Protein AF-A0A7S0FNF4-F1 (afdb_monomer_lite)

pLDDT: mean 73.58, std 16.28, range [33.22, 97.56]

Sequence (207 aa):
QSRPYPPLPFAAMIIDALQQGVLSVSMVDEMFVQYIHQQYPCFASNQVSFAYNDFAVFVANYASILFLISCIWFFFVMSVCLTTLILEIRWYESEGITWPECAWMSRQSEVALARKKEKVEAFVEKALRYLDASEVVTKDTTCCICLCDYQRLGEDGGIVKSKCCGNIFHRNCITLWLMQKTRDDCPICRGKIVNKKRPFGECLGVP

Structure (mmCIF, N/CA/C/O backbone):
data_AF-A0A7S0FNF4-F1
#
_entry.id   AF-A0A7S0FNF4-F1
#
loop_
_atom_site.group_PDB
_atom_site.id
_atom_site.type_symbol
_atom_site.label_atom_id
_atom_site.label_alt_id
_atom_site.label_comp_id
_atom_site.label_asym_id
_atom_site.label_entity_id
_atom_site.label_seq_id
_atom_site.pdbx_PDB_ins_code
_atom_site.Cartn_x
_atom_site.Cartn_y
_atom_site.Cartn_z
_atom_site.occupancy
_atom_site.B_iso_or_equiv
_atom_site.auth_seq_id
_atom_site.auth_comp_id
_atom_site.auth_asym_id
_atom_site.auth_atom_id
_atom_site.pdbx_PDB_model_num
ATOM 1 N N . GLN A 1 1 ? 58.561 19.335 -60.263 1.00 37.72 1 GLN A N 1
ATOM 2 C CA . GLN A 1 1 ? 58.358 18.339 -61.335 1.00 37.72 1 GLN A CA 1
ATOM 3 C C . GLN A 1 1 ? 57.023 17.663 -61.079 1.00 37.72 1 GLN A C 1
ATOM 5 O O . GLN A 1 1 ? 56.847 17.011 -60.058 1.00 37.72 1 GLN A O 1
ATOM 10 N N . SER A 1 2 ? 56.046 17.995 -61.912 1.00 41.91 2 SER A N 1
ATOM 11 C CA . SER A 1 2 ? 54.630 17.650 -61.787 1.00 41.91 2 SER A CA 1
ATOM 12 C C . SER A 1 2 ? 54.398 16.169 -62.090 1.00 41.91 2 SER A C 1
ATOM 14 O O . SER A 1 2 ? 54.807 15.679 -63.138 1.00 41.91 2 SER A O 1
ATOM 16 N N . ARG A 1 3 ? 53.745 15.452 -61.167 1.00 48.03 3 ARG A N 1
ATOM 17 C CA . ARG A 1 3 ? 53.295 14.069 -61.389 1.00 48.03 3 ARG A CA 1
ATOM 18 C C . ARG A 1 3 ? 52.190 14.063 -62.458 1.00 48.03 3 ARG A C 1
ATOM 20 O O . ARG A 1 3 ? 51.294 14.904 -62.352 1.00 48.03 3 ARG A O 1
ATOM 27 N N . PRO A 1 4 ? 52.192 13.147 -63.441 1.00 53.59 4 PRO A N 1
ATOM 28 C CA . PRO A 1 4 ? 51.063 13.011 -64.344 1.00 53.59 4 PRO A CA 1
ATOM 29 C C . PRO A 1 4 ? 49.975 12.202 -63.631 1.00 53.59 4 PRO A C 1
ATOM 31 O O . PRO A 1 4 ? 50.122 11.004 -63.402 1.00 53.59 4 PRO A O 1
ATOM 34 N N . TYR A 1 5 ? 48.887 12.864 -63.239 1.00 47.69 5 TYR A N 1
ATOM 35 C CA . TYR A 1 5 ? 47.639 12.155 -62.962 1.00 47.69 5 TYR A CA 1
ATOM 36 C C . TYR A 1 5 ? 47.152 11.516 -64.273 1.00 47.69 5 TYR A C 1
ATOM 38 O O . TYR A 1 5 ? 47.352 12.118 -65.336 1.00 47.69 5 TYR A O 1
ATOM 46 N N . PRO A 1 6 ? 46.528 10.322 -64.243 1.00 50.28 6 PRO A N 1
ATOM 47 C CA .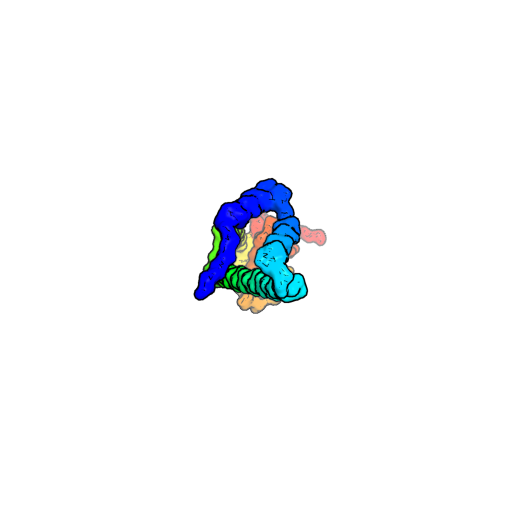 PRO A 1 6 ? 45.880 9.781 -65.431 1.00 50.28 6 PRO A CA 1
ATOM 48 C C . PRO A 1 6 ? 44.876 10.817 -65.960 1.00 50.28 6 PRO A C 1
ATOM 50 O O . PRO A 1 6 ? 44.300 11.564 -65.160 1.00 50.28 6 PRO A O 1
ATOM 53 N N . PRO A 1 7 ? 44.678 10.918 -67.285 1.00 55.69 7 PRO A N 1
ATOM 54 C CA . PRO A 1 7 ? 43.764 11.904 -67.839 1.00 55.69 7 PRO A CA 1
ATOM 55 C C . PRO A 1 7 ? 42.392 11.723 -67.176 1.00 55.69 7 PRO A C 1
ATOM 57 O O . PRO A 1 7 ? 41.846 10.621 -67.196 1.00 55.69 7 PRO A O 1
ATOM 60 N N . LEU A 1 8 ? 41.855 12.803 -66.588 1.00 52.25 8 LEU A N 1
ATOM 61 C CA . LEU A 1 8 ? 40.534 12.874 -65.938 1.00 52.25 8 LEU A CA 1
ATOM 62 C C . LEU A 1 8 ? 39.430 11.998 -66.581 1.00 52.25 8 LEU A C 1
ATOM 64 O O . LEU A 1 8 ? 38.686 11.377 -65.821 1.00 52.25 8 LEU A O 1
ATOM 68 N N . PRO A 1 9 ? 39.313 11.873 -67.924 1.00 60.50 9 PRO A N 1
ATOM 69 C CA . PRO A 1 9 ? 38.319 10.989 -68.544 1.00 60.50 9 PRO A CA 1
ATOM 70 C C . PRO A 1 9 ? 38.470 9.488 -68.234 1.00 60.50 9 PRO A C 1
ATOM 72 O O . PRO A 1 9 ? 37.460 8.795 -68.153 1.00 60.50 9 PRO A O 1
ATOM 75 N N . PHE A 1 10 ? 39.683 8.966 -68.027 1.00 62.41 10 PHE A N 1
ATOM 76 C CA . PHE A 1 10 ? 39.891 7.530 -67.783 1.00 62.41 10 PHE A CA 1
ATOM 77 C C . PHE A 1 10 ? 39.448 7.116 -66.374 1.00 62.41 10 PHE A C 1
ATOM 79 O O . PHE A 1 10 ? 38.760 6.113 -66.203 1.00 62.41 10 PHE A O 1
ATOM 86 N N . ALA A 1 11 ? 39.773 7.928 -65.364 1.00 59.28 11 ALA A N 1
ATOM 87 C CA . ALA A 1 11 ? 39.329 7.687 -63.992 1.00 59.28 11 ALA A CA 1
ATOM 88 C C . ALA A 1 11 ? 37.800 7.810 -63.859 1.00 59.28 11 ALA A C 1
ATOM 90 O O . ALA A 1 11 ? 37.176 7.006 -63.171 1.00 59.28 11 ALA A O 1
ATOM 91 N N . ALA A 1 12 ? 37.191 8.771 -64.564 1.00 62.50 12 ALA A N 1
ATOM 92 C CA . ALA A 1 12 ? 35.742 8.957 -64.576 1.00 62.50 12 ALA A CA 1
ATOM 93 C C . ALA A 1 12 ? 34.994 7.767 -65.210 1.00 62.50 12 ALA A C 1
ATOM 95 O O . ALA A 1 12 ? 33.997 7.319 -64.652 1.00 62.50 12 ALA A O 1
ATOM 96 N N . MET A 1 13 ? 35.501 7.211 -66.321 1.00 68.06 13 MET A N 1
ATOM 97 C CA . MET A 1 13 ? 34.909 6.023 -66.960 1.00 68.06 13 MET A CA 1
ATOM 98 C C . MET A 1 13 ? 34.941 4.782 -66.061 1.00 68.06 13 MET A C 1
ATOM 100 O O . MET A 1 13 ? 33.979 4.018 -66.033 1.00 68.06 13 MET A O 1
ATOM 104 N N . ILE A 1 14 ? 36.030 4.574 -65.317 1.00 65.25 14 ILE A N 1
ATOM 105 C CA . ILE A 1 14 ? 36.156 3.426 -64.408 1.00 65.25 14 ILE A CA 1
ATOM 106 C C . ILE A 1 14 ? 35.180 3.546 -63.229 1.00 65.25 14 ILE A C 1
ATOM 108 O O . ILE A 1 14 ? 34.557 2.557 -62.847 1.00 65.25 14 ILE A O 1
ATOM 112 N N . ILE A 1 15 ? 35.013 4.749 -62.669 1.00 66.00 15 ILE A N 1
ATOM 113 C CA . ILE A 1 15 ? 34.082 4.995 -61.557 1.00 66.00 15 ILE A CA 1
ATOM 114 C C . ILE A 1 15 ? 32.628 4.767 -61.997 1.00 66.00 15 ILE A C 1
ATOM 116 O O . ILE A 1 15 ? 31.879 4.113 -61.273 1.00 66.00 15 ILE A O 1
ATOM 120 N N . ASP A 1 16 ? 32.244 5.246 -63.184 1.00 70.06 16 ASP A N 1
ATOM 121 C CA . ASP A 1 16 ? 30.894 5.055 -63.734 1.00 70.06 16 ASP A CA 1
ATOM 122 C C . ASP A 1 16 ? 30.590 3.564 -63.985 1.00 70.06 16 ASP A C 1
ATOM 124 O O . ASP A 1 16 ? 29.548 3.048 -63.580 1.00 70.06 16 ASP A O 1
ATOM 128 N N . ALA A 1 17 ? 31.549 2.816 -64.537 1.00 66.06 17 ALA A N 1
ATOM 129 C CA . ALA A 1 17 ? 31.385 1.383 -64.775 1.00 66.06 17 ALA A CA 1
ATOM 130 C C . ALA A 1 17 ? 31.375 0.527 -63.485 1.00 66.06 17 ALA A C 1
ATOM 132 O O . ALA A 1 17 ? 30.718 -0.517 -63.450 1.00 66.06 17 ALA A O 1
ATOM 133 N N . LEU A 1 18 ? 32.042 0.972 -62.409 1.00 63.69 18 LEU A N 1
ATOM 134 C CA . LEU A 1 18 ? 31.926 0.381 -61.066 1.00 63.69 18 LEU A CA 1
ATOM 135 C C . LEU A 1 18 ? 30.547 0.651 -60.442 1.00 63.69 18 LEU A C 1
ATOM 137 O O . LEU A 1 18 ? 29.946 -0.253 -59.865 1.00 63.69 18 LEU A O 1
ATOM 141 N N . GLN A 1 19 ? 30.024 1.875 -60.573 1.00 72.06 19 GLN A N 1
ATOM 142 C CA . GLN A 1 19 ? 28.700 2.251 -60.054 1.00 72.06 19 GLN A CA 1
ATOM 143 C C . GLN A 1 19 ? 27.561 1.507 -60.759 1.00 72.06 19 GLN A C 1
ATOM 145 O O . GLN A 1 19 ? 26.557 1.176 -60.131 1.00 72.06 19 GLN A O 1
ATOM 150 N N . GLN A 1 20 ? 27.739 1.196 -62.043 1.00 77.12 20 GLN A N 1
ATOM 151 C CA . GLN A 1 20 ? 26.806 0.392 -62.834 1.00 77.12 20 GLN A CA 1
ATOM 152 C C . GLN A 1 20 ? 26.971 -1.125 -62.609 1.00 77.12 20 GLN A C 1
ATOM 154 O O . GLN A 1 20 ? 26.232 -1.912 -63.196 1.00 77.12 20 GLN A O 1
ATOM 159 N N . GLY A 1 21 ? 27.931 -1.554 -61.774 1.00 64.12 21 GLY A N 1
ATOM 160 C CA . GLY A 1 21 ? 28.193 -2.966 -61.466 1.00 64.12 21 GLY A CA 1
ATOM 161 C C . GLY A 1 21 ? 28.751 -3.780 -62.639 1.00 64.12 21 GLY A C 1
ATOM 162 O O . GLY A 1 21 ? 28.776 -5.007 -62.576 1.00 64.12 21 GLY A O 1
ATOM 163 N N . VAL A 1 22 ? 29.182 -3.111 -63.711 1.00 74.44 22 VAL A N 1
ATOM 164 C CA . VAL A 1 22 ? 29.712 -3.730 -64.938 1.00 74.44 22 VAL A CA 1
ATOM 165 C C . VAL A 1 22 ? 31.141 -4.237 -64.724 1.00 74.44 22 VAL A C 1
ATOM 167 O O . VAL A 1 22 ? 31.562 -5.210 -65.344 1.00 74.44 22 VAL A O 1
ATOM 170 N N . LEU A 1 23 ? 31.878 -3.597 -63.816 1.00 64.69 23 LEU A N 1
ATOM 171 C CA . LEU A 1 23 ? 33.207 -3.999 -63.369 1.00 64.69 23 LEU A CA 1
ATOM 172 C C . LEU A 1 23 ? 33.164 -4.332 -61.874 1.00 64.69 23 LEU A C 1
ATOM 174 O O . LEU A 1 23 ? 32.537 -3.616 -61.094 1.00 64.69 23 LEU A O 1
ATOM 178 N N . SER A 1 24 ? 33.852 -5.397 -61.455 1.00 64.19 24 SER A N 1
ATOM 179 C CA . SER A 1 24 ? 34.157 -5.616 -60.039 1.00 64.19 24 SER A CA 1
ATOM 180 C C . SER A 1 24 ? 35.426 -4.854 -59.657 1.00 64.19 24 SER A C 1
ATOM 182 O O . SER A 1 24 ? 36.304 -4.622 -60.491 1.00 64.19 24 SER A O 1
ATOM 184 N N . VAL A 1 25 ? 35.562 -4.507 -58.374 1.00 63.53 25 VAL A N 1
ATO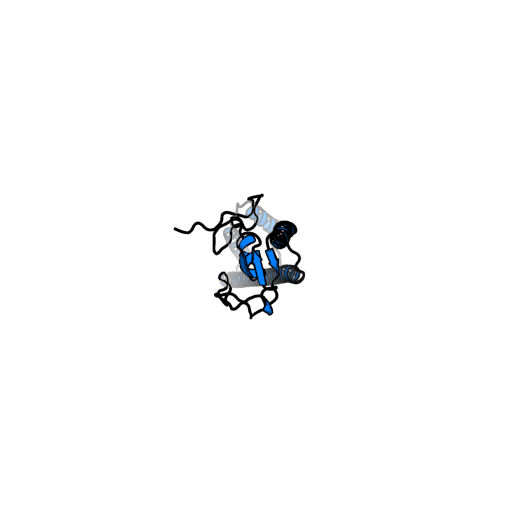M 185 C CA . VAL A 1 25 ? 36.762 -3.828 -57.848 1.00 63.53 25 VAL A CA 1
ATOM 186 C C . VAL A 1 25 ? 38.043 -4.604 -58.202 1.00 63.53 25 VAL A C 1
ATOM 188 O O . VAL A 1 25 ? 39.019 -4.003 -58.635 1.00 63.53 25 VAL A O 1
ATOM 191 N N . SER A 1 26 ? 37.992 -5.941 -58.169 1.00 61.69 26 SER A N 1
ATOM 192 C CA . SER A 1 26 ? 39.124 -6.807 -58.527 1.00 61.69 26 SER A CA 1
ATOM 193 C C . SER A 1 26 ? 39.557 -6.707 -59.997 1.00 61.69 26 SER A C 1
ATOM 195 O O . SER A 1 26 ? 40.741 -6.825 -60.291 1.00 61.69 26 SER A O 1
ATOM 197 N N . MET A 1 27 ? 38.626 -6.481 -60.932 1.00 68.38 27 MET A N 1
ATOM 198 C CA . MET A 1 27 ? 38.956 -6.316 -62.357 1.00 68.38 27 MET A CA 1
ATOM 199 C C . MET A 1 27 ? 39.598 -4.953 -62.633 1.00 68.38 27 MET A C 1
ATOM 201 O O . MET A 1 27 ? 40.463 -4.830 -63.499 1.00 68.38 27 MET A O 1
ATOM 205 N N . VAL A 1 28 ? 39.198 -3.928 -61.878 1.00 66.56 28 VAL A N 1
ATOM 206 C CA . VAL A 1 28 ? 39.783 -2.585 -61.972 1.00 66.56 28 VAL A CA 1
ATOM 207 C C . VAL A 1 28 ? 41.220 -2.572 -61.454 1.00 66.56 28 VAL A C 1
ATOM 209 O O . VAL A 1 28 ? 42.075 -1.936 -62.072 1.00 66.56 28 VAL A O 1
ATOM 212 N N . ASP A 1 29 ? 41.505 -3.314 -60.382 1.00 63.31 29 ASP A N 1
ATOM 213 C CA . ASP A 1 29 ? 42.865 -3.470 -59.860 1.00 63.31 29 ASP A CA 1
ATOM 214 C C . ASP A 1 29 ? 43.802 -4.107 -60.900 1.00 63.31 29 ASP A C 1
ATOM 216 O O . ASP A 1 29 ? 44.886 -3.580 -61.160 1.00 63.31 29 ASP A O 1
ATOM 220 N N . GLU A 1 30 ? 43.369 -5.180 -61.574 1.00 67.44 30 GLU A N 1
ATOM 221 C CA . GLU A 1 30 ? 44.159 -5.808 -62.643 1.00 67.44 30 GLU A CA 1
ATOM 222 C C . GLU A 1 30 ? 44.405 -4.856 -63.824 1.00 67.44 30 GLU A C 1
ATOM 224 O O . GLU A 1 30 ? 45.532 -4.755 -64.320 1.00 67.44 30 GLU A O 1
ATOM 229 N N . MET A 1 31 ? 43.383 -4.105 -64.248 1.00 68.62 31 MET A N 1
ATOM 230 C CA . MET A 1 31 ? 43.515 -3.119 -65.326 1.00 68.62 31 MET A CA 1
ATOM 231 C C . MET A 1 31 ? 44.465 -1.974 -64.962 1.00 68.62 31 MET A C 1
ATOM 233 O O . MET A 1 31 ? 45.232 -1.512 -65.810 1.00 68.62 31 MET A O 1
ATOM 237 N N . PHE A 1 32 ? 44.448 -1.515 -63.710 1.00 66.69 32 PHE A N 1
ATOM 238 C CA . PHE A 1 32 ? 45.349 -0.466 -63.242 1.00 66.69 32 PHE A CA 1
ATOM 239 C C . PHE A 1 32 ? 46.804 -0.950 -63.205 1.00 66.69 32 PHE A C 1
ATOM 241 O O . PHE A 1 32 ? 47.700 -0.240 -63.665 1.00 66.69 32 PHE A O 1
ATOM 248 N N . VAL A 1 33 ? 47.041 -2.182 -62.743 1.00 65.50 33 VAL A N 1
ATOM 249 C CA . VAL A 1 33 ? 48.373 -2.809 -62.757 1.00 65.50 33 VAL A CA 1
ATOM 250 C C . VAL A 1 33 ? 48.899 -2.946 -64.190 1.00 65.50 33 VAL A C 1
ATOM 252 O O . VAL A 1 33 ? 50.047 -2.585 -64.458 1.00 65.50 33 VAL A O 1
ATOM 255 N N . GLN A 1 34 ? 48.060 -3.389 -65.133 1.00 67.06 34 GLN A N 1
ATOM 256 C CA . GLN A 1 34 ? 48.428 -3.479 -66.551 1.00 67.06 34 GLN A CA 1
ATOM 257 C C . GLN A 1 34 ? 48.723 -2.105 -67.171 1.00 67.06 34 GLN A C 1
ATOM 259 O O . GLN A 1 34 ? 49.712 -1.955 -67.892 1.00 67.06 34 GLN A O 1
ATOM 264 N N . TYR A 1 35 ? 47.922 -1.084 -66.855 1.00 67.50 35 TYR A N 1
ATOM 265 C CA . TYR A 1 35 ? 48.135 0.286 -67.330 1.00 67.50 35 TYR A CA 1
ATOM 266 C C . TYR A 1 35 ? 49.459 0.881 -66.819 1.00 67.50 35 TYR A C 1
ATOM 268 O O . TYR A 1 35 ? 50.219 1.472 -67.590 1.00 67.50 35 TYR A O 1
ATOM 276 N N . ILE A 1 36 ? 49.780 0.682 -65.535 1.00 60.50 36 ILE A N 1
ATOM 277 C CA . ILE A 1 36 ? 51.055 1.108 -64.936 1.00 60.50 36 ILE A CA 1
ATOM 278 C C . ILE A 1 36 ? 52.235 0.399 -65.622 1.00 60.50 36 ILE A C 1
ATOM 280 O O . ILE A 1 36 ? 53.222 1.053 -65.963 1.00 60.50 36 ILE A O 1
ATOM 284 N N . HIS A 1 37 ? 52.120 -0.910 -65.881 1.00 63.06 37 HIS A N 1
ATOM 285 C CA . HIS A 1 37 ? 53.150 -1.697 -66.569 1.00 63.06 37 HIS A CA 1
ATOM 286 C C . HIS A 1 37 ? 53.401 -1.203 -68.004 1.00 63.06 37 HIS A C 1
ATOM 288 O O . HIS A 1 37 ? 54.535 -1.210 -68.482 1.00 63.06 37 HIS A O 1
ATOM 294 N N . GLN A 1 38 ? 52.354 -0.739 -68.690 1.00 66.56 38 GLN A N 1
ATOM 295 C CA . GLN A 1 38 ? 52.454 -0.198 -70.045 1.00 66.56 38 GLN A CA 1
ATOM 296 C C . GLN A 1 38 ? 53.117 1.190 -70.085 1.00 66.56 38 GLN A C 1
ATOM 298 O O . GLN A 1 38 ? 53.843 1.497 -71.028 1.00 66.56 38 GLN A O 1
ATOM 303 N N . GLN A 1 39 ? 52.889 2.024 -69.066 1.00 64.69 39 GLN A N 1
ATOM 304 C CA . GLN A 1 39 ? 53.463 3.373 -68.964 1.00 64.69 39 GLN A CA 1
ATOM 305 C C . GLN A 1 39 ? 54.908 3.378 -68.429 1.00 64.69 39 GLN A C 1
ATOM 307 O O . GLN A 1 39 ? 55.689 4.257 -68.794 1.00 64.69 39 GLN A O 1
ATOM 312 N N . TYR A 1 40 ? 55.288 2.405 -67.591 1.00 60.31 40 TYR A N 1
ATOM 313 C CA . TYR A 1 40 ? 56.593 2.364 -66.917 1.00 60.31 40 TYR A CA 1
ATOM 314 C C . TYR A 1 40 ? 57.260 0.977 -67.014 1.00 60.31 40 TYR A C 1
ATOM 316 O O . TYR A 1 40 ? 57.366 0.267 -66.013 1.00 60.31 40 TYR A O 1
ATOM 324 N N . PRO A 1 41 ? 57.779 0.588 -68.193 1.00 59.06 41 PRO A N 1
ATOM 325 C CA . PRO A 1 41 ? 58.294 -0.764 -68.446 1.00 59.06 41 PRO A CA 1
ATOM 326 C C . PRO A 1 41 ? 59.547 -1.142 -67.630 1.00 59.06 41 PRO A C 1
ATOM 328 O O . PRO A 1 41 ? 59.871 -2.320 -67.515 1.00 59.06 41 PRO A O 1
ATOM 331 N N . CYS A 1 42 ? 60.258 -0.166 -67.050 1.00 55.16 42 CYS A N 1
ATOM 332 C CA . CYS A 1 42 ? 61.457 -0.396 -66.229 1.00 55.16 42 CYS A CA 1
ATOM 333 C C . CYS A 1 42 ? 61.159 -0.526 -64.723 1.00 55.16 42 CYS A C 1
ATOM 335 O O . CYS A 1 42 ? 62.072 -0.782 -63.937 1.00 55.16 42 CYS A O 1
ATOM 337 N N . PHE A 1 43 ? 59.916 -0.288 -64.297 1.00 54.59 43 PHE A N 1
ATOM 338 C CA . PHE A 1 43 ? 59.536 -0.289 -62.888 1.00 54.59 43 PHE A CA 1
ATOM 339 C C . PHE A 1 43 ? 59.114 -1.711 -62.497 1.00 54.59 43 PHE A C 1
ATOM 341 O O . PHE A 1 43 ? 58.081 -2.206 -62.939 1.00 54.59 43 PHE A O 1
ATOM 348 N N . ALA A 1 44 ? 59.962 -2.406 -61.732 1.00 56.47 44 ALA A N 1
ATOM 349 C CA . ALA A 1 44 ? 59.794 -3.829 -61.442 1.00 56.47 44 ALA A CA 1
ATOM 350 C C . ALA A 1 44 ? 58.403 -4.130 -60.850 1.00 56.47 44 ALA A C 1
ATOM 352 O O . ALA A 1 44 ? 58.000 -3.516 -59.860 1.00 56.47 44 ALA A O 1
ATOM 353 N N . SER A 1 45 ? 57.703 -5.120 -61.414 1.00 58.31 45 SER A N 1
ATOM 354 C CA . SER A 1 45 ? 56.370 -5.587 -60.981 1.00 58.31 45 SER A CA 1
ATOM 355 C C . SER A 1 45 ? 56.270 -5.831 -59.468 1.00 58.31 45 SER A C 1
ATOM 357 O O . SER A 1 45 ? 55.238 -5.572 -58.843 1.00 58.31 45 SER A O 1
ATOM 359 N N . ASN A 1 46 ? 57.375 -6.274 -58.865 1.00 56.28 46 ASN A N 1
ATOM 360 C CA . ASN A 1 46 ? 57.481 -6.550 -57.437 1.00 56.28 46 ASN A CA 1
ATOM 361 C C . ASN A 1 46 ? 57.457 -5.271 -56.578 1.00 56.28 46 ASN A C 1
ATOM 363 O O . ASN A 1 46 ? 56.959 -5.319 -55.459 1.00 56.28 46 ASN A O 1
ATOM 367 N N . GLN A 1 47 ? 57.932 -4.124 -57.082 1.00 57.78 47 GLN A N 1
ATOM 368 C CA . GLN A 1 47 ? 57.893 -2.850 -56.347 1.00 57.78 47 GLN A CA 1
ATOM 369 C C . GLN A 1 47 ? 56.500 -2.203 -56.366 1.00 57.78 47 GLN A C 1
ATOM 371 O O . GLN A 1 47 ? 56.087 -1.636 -55.357 1.00 57.78 47 GLN A O 1
ATOM 376 N N . VAL A 1 48 ? 55.747 -2.331 -57.467 1.00 59.31 48 VAL A N 1
ATOM 377 C CA . VAL A 1 48 ? 54.347 -1.857 -57.550 1.00 59.31 48 VAL A CA 1
ATOM 378 C C . VAL A 1 48 ? 53.447 -2.669 -56.622 1.00 59.31 48 VAL A C 1
ATOM 380 O O . VAL A 1 48 ? 52.676 -2.101 -55.855 1.00 59.31 48 VAL A O 1
ATOM 383 N N . SER A 1 49 ? 53.585 -3.997 -56.658 1.00 58.50 49 SER A N 1
ATOM 384 C CA . SER A 1 49 ? 52.780 -4.905 -55.833 1.00 58.50 49 SER A CA 1
ATOM 385 C C . SER A 1 49 ? 53.076 -4.732 -54.339 1.00 58.50 49 SER A C 1
ATOM 387 O O . SER A 1 49 ? 52.157 -4.743 -53.527 1.00 58.50 49 SER A O 1
ATOM 389 N N . PHE A 1 50 ? 54.343 -4.510 -53.967 1.00 56.09 50 PHE A N 1
ATOM 390 C CA . PHE A 1 50 ? 54.735 -4.224 -52.583 1.00 56.09 50 PHE A CA 1
ATOM 391 C C . PHE A 1 50 ? 54.153 -2.891 -52.086 1.00 56.09 50 PHE A C 1
ATOM 393 O O . PHE A 1 50 ? 53.527 -2.856 -51.033 1.00 56.09 50 PHE A O 1
ATOM 400 N N . ALA A 1 51 ? 54.252 -1.819 -52.883 1.00 58.22 51 ALA A N 1
ATOM 401 C CA . ALA A 1 51 ? 53.683 -0.517 -52.530 1.00 58.22 51 ALA A CA 1
ATOM 402 C C . ALA A 1 51 ? 52.143 -0.532 -52.433 1.00 58.22 51 ALA A C 1
ATOM 404 O O . ALA A 1 51 ? 51.579 0.132 -51.565 1.00 58.22 51 ALA A O 1
ATOM 405 N N . TYR A 1 52 ? 51.460 -1.293 -53.298 1.00 61.66 52 TYR A N 1
ATOM 406 C CA . TYR A 1 52 ? 50.005 -1.472 -53.243 1.00 61.66 52 TYR A CA 1
ATOM 407 C C . TYR A 1 52 ? 49.580 -2.268 -52.003 1.00 61.66 52 TYR A C 1
ATOM 409 O O . TYR A 1 52 ? 48.656 -1.858 -51.306 1.00 61.66 52 TYR A O 1
ATOM 417 N N . ASN A 1 53 ? 50.283 -3.358 -51.680 1.00 63.28 53 ASN A N 1
ATOM 418 C CA . ASN A 1 53 ? 50.004 -4.153 -50.483 1.00 63.28 53 ASN A CA 1
ATOM 419 C C . ASN A 1 53 ? 50.250 -3.357 -49.192 1.00 63.28 53 ASN A C 1
ATOM 421 O O . ASN A 1 53 ? 49.410 -3.394 -48.296 1.00 63.28 53 ASN A O 1
ATOM 425 N N . ASP A 1 54 ? 51.331 -2.577 -49.111 1.00 64.81 54 ASP A N 1
ATOM 426 C CA . ASP A 1 54 ? 51.598 -1.699 -47.963 1.00 64.81 54 ASP A CA 1
ATOM 427 C C . ASP A 1 54 ? 50.526 -0.609 -47.816 1.00 64.81 54 ASP A C 1
ATOM 429 O O . ASP A 1 54 ? 50.056 -0.334 -46.709 1.00 64.81 54 ASP A O 1
ATOM 433 N N . PHE A 1 55 ? 50.086 -0.014 -48.929 1.00 68.62 55 PHE A N 1
ATOM 434 C CA . PHE A 1 55 ? 49.009 0.975 -48.926 1.00 68.62 55 PHE A CA 1
ATOM 435 C C . PHE A 1 55 ? 47.660 0.358 -48.530 1.00 68.62 55 PHE A C 1
ATOM 437 O O . PHE A 1 55 ? 46.945 0.930 -47.711 1.00 68.62 55 PHE A O 1
ATOM 444 N N . ALA A 1 56 ? 47.324 -0.827 -49.042 1.00 68.12 56 ALA A N 1
ATOM 445 C CA . ALA A 1 56 ? 46.099 -1.540 -48.695 1.00 68.12 56 ALA A CA 1
ATOM 446 C C . ALA A 1 56 ? 46.075 -1.945 -47.211 1.00 68.12 56 ALA A C 1
ATOM 448 O O . ALA A 1 56 ? 45.063 -1.746 -46.539 1.00 68.12 56 ALA A O 1
ATOM 449 N N . VAL A 1 57 ? 47.196 -2.433 -46.667 1.00 70.19 57 VAL A N 1
ATOM 450 C CA . VAL A 1 57 ? 47.343 -2.737 -45.233 1.00 70.19 57 VAL A CA 1
ATOM 451 C C . VAL A 1 57 ? 47.239 -1.464 -44.390 1.00 70.19 57 VAL A C 1
ATOM 453 O O . VAL A 1 57 ? 46.562 -1.465 -43.363 1.00 70.19 57 VAL A O 1
ATOM 456 N N . PHE A 1 58 ? 47.837 -0.353 -44.827 1.00 67.88 58 PHE A N 1
ATOM 457 C CA . PHE A 1 58 ? 47.711 0.940 -44.151 1.00 67.88 58 PHE A CA 1
ATOM 458 C C . PHE A 1 58 ? 46.260 1.444 -44.123 1.00 67.88 58 PHE A C 1
ATOM 460 O O . PHE A 1 58 ? 45.769 1.843 -43.066 1.00 67.88 58 PHE A O 1
ATOM 467 N N . VAL A 1 59 ? 45.547 1.374 -45.251 1.00 73.00 59 VAL A N 1
ATOM 468 C CA . VAL A 1 59 ? 44.134 1.770 -45.354 1.00 73.00 59 VAL A CA 1
ATOM 469 C C . VAL A 1 59 ? 43.239 0.850 -44.521 1.00 73.00 59 VAL A C 1
ATOM 471 O O . VAL A 1 59 ? 42.375 1.343 -43.798 1.00 73.00 59 VAL A O 1
ATOM 474 N N . ALA A 1 60 ? 43.468 -0.465 -44.549 1.00 75.56 60 ALA A N 1
ATOM 475 C CA . ALA A 1 60 ? 42.723 -1.427 -43.737 1.00 75.56 60 ALA A CA 1
ATOM 476 C C . ALA A 1 60 ? 42.953 -1.214 -42.230 1.00 75.56 60 ALA A C 1
ATOM 478 O O . ALA A 1 60 ? 42.000 -1.230 -41.445 1.00 75.56 60 ALA A O 1
ATOM 479 N N . ASN A 1 61 ? 44.195 -0.938 -41.821 1.00 82.31 61 ASN A N 1
ATOM 480 C CA . ASN A 1 61 ? 44.529 -0.601 -40.438 1.00 82.31 61 ASN A CA 1
ATOM 481 C C . ASN A 1 61 ? 43.873 0.718 -40.014 1.00 82.31 61 ASN A C 1
ATOM 483 O O . ASN A 1 61 ? 43.302 0.795 -38.930 1.00 82.31 61 ASN A O 1
ATOM 487 N N . TYR A 1 62 ? 43.884 1.737 -40.876 1.00 86.19 62 TYR A N 1
ATOM 488 C CA . TYR A 1 62 ? 43.242 3.020 -40.597 1.00 86.19 62 TYR A CA 1
ATOM 489 C C . TYR A 1 62 ? 41.716 2.892 -40.482 1.00 86.19 62 TYR A C 1
ATOM 491 O O . TYR A 1 62 ? 41.129 3.404 -39.529 1.00 86.19 62 TYR A O 1
ATOM 499 N N . ALA A 1 63 ? 41.074 2.146 -41.385 1.00 85.94 63 ALA A N 1
ATOM 500 C CA . ALA A 1 63 ? 39.643 1.857 -41.317 1.00 85.94 63 ALA A CA 1
ATOM 501 C C . ALA A 1 63 ? 39.274 1.109 -40.025 1.00 85.94 63 ALA A C 1
ATOM 503 O O . ALA A 1 63 ? 38.288 1.448 -39.369 1.00 85.94 63 ALA A O 1
ATOM 504 N N . SER A 1 64 ? 40.107 0.149 -39.615 1.00 89.00 64 SER A N 1
ATOM 505 C CA . SER A 1 64 ? 39.934 -0.586 -38.359 1.00 89.00 64 SER A CA 1
ATOM 506 C C . SER A 1 64 ? 40.080 0.329 -37.139 1.00 89.00 64 SER A C 1
ATOM 508 O O . SER A 1 64 ? 39.269 0.263 -36.219 1.00 89.00 64 SER A O 1
ATOM 510 N N . ILE A 1 65 ? 41.066 1.232 -37.139 1.00 90.31 65 ILE A N 1
ATOM 511 C CA . ILE A 1 65 ? 41.269 2.214 -36.064 1.00 90.31 65 ILE A CA 1
ATOM 512 C C . ILE A 1 65 ? 40.071 3.163 -35.959 1.00 90.31 65 ILE A C 1
ATOM 514 O O . ILE A 1 65 ? 39.564 3.382 -34.860 1.00 90.31 65 ILE A O 1
ATOM 518 N N . LEU A 1 66 ? 39.579 3.692 -37.083 1.00 91.69 66 LEU A N 1
ATOM 519 C CA . LEU A 1 66 ? 38.394 4.552 -37.094 1.00 91.69 66 LEU A CA 1
ATOM 520 C C . LEU A 1 66 ? 37.161 3.818 -36.562 1.00 91.69 66 LEU A C 1
ATOM 522 O O . LEU A 1 66 ? 36.439 4.366 -35.732 1.00 91.69 66 LEU A O 1
ATOM 526 N 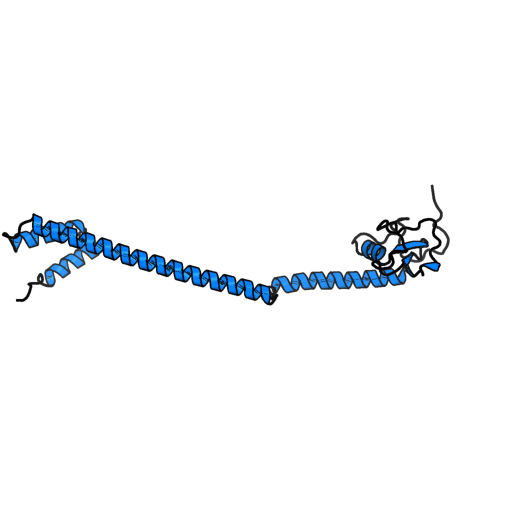N . PHE A 1 67 ? 36.961 2.565 -36.971 1.00 93.75 67 PHE A N 1
ATOM 527 C CA . PHE A 1 67 ? 35.866 1.738 -36.475 1.00 93.75 67 PHE A CA 1
ATOM 528 C C . PHE A 1 67 ? 35.941 1.530 -34.957 1.00 93.75 67 PHE A C 1
ATOM 530 O O . PHE A 1 67 ? 34.936 1.689 -34.263 1.00 93.75 67 PHE A O 1
ATOM 537 N N . LEU A 1 68 ? 37.130 1.237 -34.420 1.00 94.62 68 LEU A N 1
ATOM 538 C CA . LEU A 1 68 ? 37.335 1.084 -32.978 1.00 94.62 68 LEU A CA 1
ATOM 539 C C . LEU A 1 68 ? 37.051 2.384 -32.217 1.00 94.62 68 LEU A C 1
ATOM 541 O O . LEU A 1 68 ? 36.376 2.346 -31.190 1.00 94.62 68 LEU A O 1
ATOM 545 N N . ILE A 1 69 ? 37.501 3.532 -32.729 1.00 95.25 69 ILE A N 1
ATOM 546 C CA . ILE A 1 69 ? 37.220 4.844 -32.127 1.00 95.25 69 ILE A CA 1
ATOM 547 C C . ILE A 1 69 ? 35.711 5.110 -32.104 1.00 95.25 69 ILE A C 1
ATOM 549 O O . ILE A 1 69 ? 35.174 5.507 -31.069 1.00 95.25 69 ILE A O 1
ATOM 553 N N . SER A 1 70 ? 35.010 4.843 -33.209 1.00 96.56 70 SER A N 1
ATOM 554 C CA . SER A 1 70 ? 33.553 4.986 -33.277 1.00 96.56 70 SER A CA 1
ATOM 555 C C . SER A 1 70 ? 32.833 4.055 -32.299 1.00 96.56 70 SER A C 1
ATOM 557 O O . SER A 1 70 ? 31.897 4.489 -31.628 1.00 96.56 70 SER A O 1
ATOM 559 N N . CYS A 1 71 ? 33.290 2.807 -32.159 1.00 97.50 71 CYS A N 1
ATOM 560 C CA . CYS A 1 71 ? 32.731 1.861 -31.193 1.00 97.50 71 CYS A CA 1
ATOM 561 C C . CYS A 1 71 ? 32.927 2.346 -29.753 1.00 97.50 71 CYS A C 1
ATOM 563 O O . CYS A 1 71 ? 31.968 2.388 -28.985 1.00 97.50 71 CYS A O 1
ATOM 565 N N . ILE A 1 72 ? 34.146 2.755 -29.388 1.00 96.81 72 ILE A N 1
ATOM 566 C CA . ILE A 1 72 ? 34.461 3.268 -28.046 1.00 96.81 72 ILE A CA 1
ATOM 567 C C . ILE A 1 72 ? 33.590 4.484 -27.723 1.00 96.81 72 ILE A C 1
ATOM 569 O O . ILE A 1 72 ? 33.013 4.560 -26.638 1.00 96.81 72 ILE A O 1
ATOM 573 N N . TRP A 1 73 ? 33.449 5.410 -28.673 1.00 97.38 73 TRP A N 1
ATOM 574 C CA . TRP A 1 73 ? 32.613 6.592 -28.499 1.00 97.38 73 TRP A CA 1
ATOM 575 C C . TRP A 1 73 ? 31.137 6.228 -28.294 1.00 97.38 73 TRP A C 1
ATOM 577 O O . TRP A 1 73 ? 30.50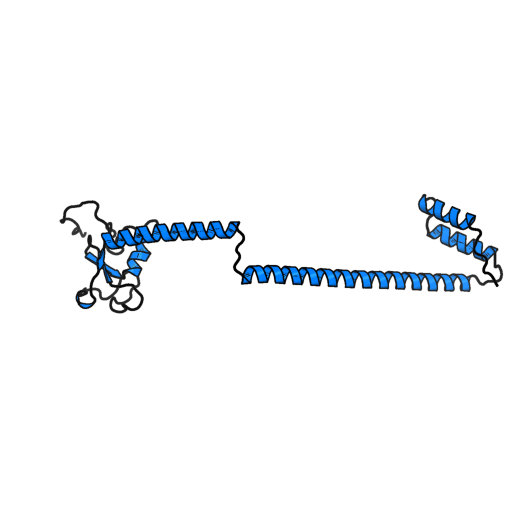4 6.740 -27.374 1.00 97.38 73 TRP A O 1
ATOM 587 N N . PHE A 1 74 ? 30.604 5.288 -29.079 1.00 96.88 74 PHE A N 1
ATOM 588 C CA . PHE A 1 74 ? 29.230 4.813 -28.921 1.00 96.88 74 PHE A CA 1
ATOM 589 C C . PHE A 1 74 ? 28.986 4.185 -27.541 1.00 96.88 74 PHE A C 1
ATOM 591 O O . PHE A 1 74 ? 28.015 4.534 -26.869 1.00 96.88 74 PHE A O 1
ATOM 598 N N . PHE A 1 75 ? 29.880 3.306 -27.077 1.00 97.56 75 PHE A N 1
ATOM 599 C CA . PHE A 1 75 ? 29.761 2.700 -25.747 1.00 97.56 75 PHE A CA 1
ATOM 600 C C . PHE A 1 75 ? 29.860 3.733 -24.625 1.00 97.56 75 PHE A C 1
ATOM 602 O O . PHE A 1 75 ? 29.124 3.638 -23.643 1.00 97.56 75 PHE A O 1
ATOM 609 N N . PHE A 1 76 ? 30.722 4.740 -24.777 1.00 97.56 76 PHE A N 1
ATOM 610 C CA . PHE A 1 76 ? 30.815 5.842 -23.827 1.00 97.56 76 PHE A CA 1
ATOM 611 C C . PHE A 1 76 ? 29.499 6.627 -23.750 1.00 97.56 76 PHE A C 1
ATOM 613 O O . PHE A 1 76 ? 28.965 6.814 -22.657 1.00 97.56 76 PHE A O 1
ATOM 620 N N . VAL A 1 77 ? 28.928 7.012 -24.896 1.00 97.19 77 VAL A N 1
ATOM 621 C CA . VAL A 1 77 ? 27.640 7.724 -24.957 1.00 97.19 77 VAL A CA 1
ATOM 622 C C . VAL A 1 77 ? 26.520 6.882 -24.342 1.00 97.19 77 VAL A C 1
ATOM 624 O O . VAL A 1 77 ? 25.790 7.377 -23.487 1.00 97.19 77 VAL A O 1
ATOM 627 N N . MET A 1 78 ? 26.425 5.598 -24.696 1.00 94.94 78 MET A N 1
ATOM 628 C CA . MET A 1 78 ? 25.428 4.689 -24.122 1.00 94.94 78 MET A CA 1
ATOM 629 C C . MET A 1 78 ? 25.583 4.549 -22.606 1.00 94.94 78 MET A C 1
ATOM 631 O O . MET A 1 78 ? 24.588 4.599 -21.887 1.00 94.94 78 MET A O 1
ATOM 635 N N . SER A 1 79 ? 26.813 4.425 -22.102 1.00 96.50 79 SER A N 1
ATOM 636 C CA . SER A 1 79 ? 27.073 4.378 -20.662 1.00 96.50 79 SER A CA 1
ATOM 637 C C . SER A 1 79 ? 26.615 5.662 -19.971 1.00 96.50 79 SER A C 1
ATOM 639 O O . SER A 1 79 ? 25.954 5.580 -18.940 1.00 96.50 79 SER A O 1
ATOM 641 N N . VAL A 1 80 ? 26.916 6.839 -20.534 1.00 97.06 80 VAL A N 1
ATOM 642 C CA . VAL A 1 80 ? 26.475 8.127 -19.974 1.00 97.06 80 VAL A CA 1
ATOM 643 C C . VAL A 1 80 ? 24.947 8.201 -19.948 1.00 97.06 80 VAL A C 1
ATOM 645 O O . VAL A 1 80 ? 24.380 8.460 -18.889 1.00 97.06 80 VAL A O 1
ATOM 648 N N . CYS A 1 81 ? 24.268 7.878 -21.051 1.00 96.44 81 CYS A N 1
ATOM 649 C CA . CYS A 1 81 ? 22.804 7.876 -21.122 1.00 96.44 81 CYS A CA 1
ATOM 650 C C . CYS A 1 81 ? 22.153 6.904 -20.127 1.00 96.44 81 CYS A C 1
ATOM 652 O O . CYS A 1 81 ? 21.150 7.231 -19.494 1.00 96.44 81 CYS A O 1
ATOM 654 N N . LEU A 1 82 ? 22.723 5.709 -19.958 1.00 94.94 82 LEU A N 1
ATOM 655 C CA . LEU A 1 82 ? 22.235 4.748 -18.971 1.00 94.94 82 LEU A CA 1
ATOM 656 C C . LEU A 1 82 ? 22.442 5.272 -17.551 1.00 94.94 82 LEU A C 1
ATOM 658 O O . LEU A 1 82 ? 21.537 5.163 -16.729 1.00 94.94 82 LEU A O 1
ATOM 662 N N . THR A 1 83 ? 23.591 5.885 -17.257 1.00 95.12 83 THR A N 1
ATOM 663 C CA . THR A 1 83 ? 23.818 6.486 -15.937 1.00 95.12 83 THR A CA 1
ATOM 664 C C . THR A 1 83 ? 22.865 7.642 -15.662 1.00 95.12 83 THR A C 1
ATOM 666 O O . THR A 1 83 ? 22.327 7.704 -14.562 1.00 95.12 83 THR A O 1
ATOM 669 N N . THR A 1 84 ? 22.582 8.510 -16.638 1.00 93.56 84 THR A N 1
ATOM 670 C CA . THR A 1 84 ? 21.619 9.607 -16.457 1.00 93.56 84 THR A CA 1
ATOM 671 C C . THR A 1 84 ? 20.210 9.075 -16.247 1.00 93.56 84 THR A C 1
ATOM 673 O O . THR A 1 84 ? 19.531 9.532 -15.336 1.00 93.56 84 THR A O 1
ATOM 676 N N . LEU A 1 85 ? 19.807 8.049 -17.004 1.00 92.75 85 LEU A N 1
ATOM 677 C CA . LEU A 1 85 ? 18.515 7.388 -16.831 1.00 92.75 85 LEU A CA 1
ATOM 678 C C . LEU A 1 85 ? 18.394 6.751 -15.438 1.00 92.75 85 LEU A C 1
ATOM 680 O O . LEU A 1 85 ? 17.378 6.901 -14.770 1.00 92.75 85 LEU A O 1
ATOM 684 N N . ILE A 1 86 ? 19.440 6.065 -14.969 1.00 91.44 86 ILE A N 1
ATOM 685 C CA . ILE A 1 86 ? 19.461 5.461 -13.629 1.00 91.44 86 ILE A CA 1
ATOM 686 C C . ILE A 1 86 ? 19.391 6.541 -12.545 1.00 91.44 86 ILE A C 1
ATOM 688 O O . ILE A 1 86 ? 18.689 6.358 -11.551 1.00 91.44 86 ILE A O 1
ATOM 692 N N . LEU A 1 87 ? 20.112 7.652 -12.709 1.00 88.19 87 LEU A N 1
ATOM 693 C CA . LEU A 1 87 ? 20.066 8.773 -11.771 1.00 88.19 87 LEU A CA 1
ATOM 694 C C . LEU A 1 87 ? 18.686 9.431 -11.747 1.00 88.19 87 LEU A C 1
ATOM 696 O O . LEU A 1 87 ? 18.211 9.755 -10.667 1.00 88.19 87 LEU A O 1
ATOM 700 N N . GLU A 1 88 ? 18.025 9.568 -12.892 1.00 87.00 88 GLU A N 1
ATOM 701 C CA . GLU A 1 88 ? 16.665 10.101 -12.997 1.00 87.00 88 GLU A CA 1
ATOM 702 C C . GLU A 1 88 ? 15.636 9.172 -12.336 1.00 87.00 88 GLU A C 1
ATOM 704 O O . GLU A 1 88 ? 14.809 9.629 -11.550 1.00 87.00 88 GLU A O 1
ATOM 709 N N . ILE A 1 89 ? 15.753 7.853 -12.540 1.00 82.44 89 ILE A N 1
ATOM 710 C CA . ILE A 1 89 ? 14.929 6.849 -11.845 1.00 82.44 89 ILE A CA 1
ATOM 711 C C . ILE A 1 89 ? 15.145 6.922 -10.325 1.00 82.44 89 ILE A C 1
ATOM 713 O O . ILE A 1 89 ? 14.181 6.918 -9.561 1.00 82.44 89 ILE A O 1
ATOM 717 N N . ARG A 1 90 ? 16.401 7.013 -9.869 1.00 85.12 90 ARG A N 1
ATOM 718 C CA . ARG A 1 90 ? 16.729 7.134 -8.437 1.00 85.12 90 ARG A CA 1
ATOM 719 C C . ARG A 1 90 ? 16.269 8.456 -7.839 1.00 85.12 90 ARG A C 1
ATOM 721 O O . ARG A 1 90 ? 15.860 8.490 -6.684 1.00 85.12 90 ARG A O 1
ATOM 728 N N . TRP A 1 91 ? 16.353 9.539 -8.602 1.00 81.94 91 TRP A N 1
ATOM 729 C CA . TRP A 1 91 ? 15.861 10.844 -8.186 1.00 81.94 91 TRP A CA 1
ATOM 730 C C . TRP A 1 91 ? 14.339 10.806 -8.004 1.00 81.94 91 TRP A C 1
ATOM 732 O O . TRP A 1 91 ? 13.844 11.209 -6.953 1.00 81.94 91 TRP A O 1
ATOM 742 N N . TYR A 1 92 ? 13.619 10.191 -8.946 1.00 70.12 92 TYR A N 1
ATOM 743 C CA . TYR A 1 92 ? 12.177 9.958 -8.849 1.00 70.12 92 TYR A CA 1
ATOM 744 C C . TYR A 1 92 ? 11.795 9.135 -7.606 1.00 70.12 92 TYR A C 1
ATOM 746 O O . TYR A 1 92 ? 10.848 9.476 -6.896 1.00 70.12 92 TYR A O 1
ATOM 754 N N . GLU A 1 93 ? 12.576 8.095 -7.290 1.00 74.31 93 GLU A N 1
ATOM 755 C CA . GLU A 1 93 ? 12.409 7.303 -6.064 1.00 74.31 93 GLU A CA 1
ATOM 756 C C . GLU A 1 93 ? 12.696 8.127 -4.796 1.00 74.31 93 GLU A C 1
ATOM 758 O O . GLU A 1 93 ? 11.962 8.020 -3.814 1.00 74.31 93 GLU A O 1
ATOM 763 N N . SER A 1 94 ? 13.711 8.999 -4.820 1.00 74.12 94 SER A N 1
ATOM 764 C CA . SER A 1 94 ? 14.077 9.844 -3.675 1.00 74.12 94 SER A CA 1
ATOM 765 C C . SER A 1 94 ? 13.036 10.915 -3.341 1.00 74.12 94 SER A C 1
ATOM 767 O O . SER A 1 94 ? 12.836 11.223 -2.167 1.00 74.12 94 SER A O 1
ATOM 769 N N . GLU A 1 95 ? 12.338 11.447 -4.347 1.00 68.50 95 GLU A N 1
ATOM 770 C CA . GLU A 1 95 ? 11.252 12.410 -4.139 1.00 68.50 95 GLU A CA 1
ATOM 771 C C . GLU A 1 95 ? 9.909 11.730 -3.826 1.00 68.50 95 GLU A C 1
ATOM 773 O O . GLU A 1 95 ? 8.919 12.406 -3.543 1.00 68.50 95 GLU A O 1
ATOM 778 N N . GLY A 1 96 ? 9.853 10.390 -3.843 1.00 59.12 96 GLY A N 1
ATOM 779 C CA . GLY A 1 96 ? 8.641 9.631 -3.533 1.00 59.12 96 GLY A CA 1
ATOM 780 C C . GLY A 1 96 ? 7.485 9.920 -4.495 1.00 59.12 96 GLY A C 1
ATOM 781 O O . GLY A 1 96 ? 6.321 9.670 -4.160 1.00 59.12 96 GLY A O 1
ATOM 782 N N . ILE A 1 97 ? 7.781 10.461 -5.681 1.00 61.31 97 ILE A N 1
ATOM 783 C CA . ILE A 1 97 ? 6.777 10.718 -6.704 1.00 61.31 97 ILE A CA 1
ATOM 784 C C . ILE A 1 97 ? 6.387 9.345 -7.236 1.00 61.31 97 ILE A C 1
ATOM 786 O O . ILE A 1 97 ? 7.164 8.647 -7.867 1.00 61.31 97 ILE A O 1
ATOM 790 N N . THR A 1 98 ? 5.186 8.896 -6.905 1.00 56.28 98 THR A N 1
ATOM 791 C CA . THR A 1 98 ? 4.624 7.685 -7.498 1.00 56.28 98 THR A CA 1
ATOM 792 C C . THR A 1 98 ? 4.013 8.063 -8.839 1.00 56.28 98 THR A C 1
ATOM 794 O O . THR A 1 98 ? 3.435 9.147 -8.970 1.00 56.28 98 THR A O 1
ATOM 797 N N . TRP A 1 99 ? 4.115 7.180 -9.841 1.00 53.28 99 TRP A N 1
ATOM 798 C CA . TRP A 1 99 ? 3.387 7.360 -11.099 1.00 53.28 99 TRP A CA 1
ATOM 799 C C . TRP A 1 99 ? 1.926 7.710 -10.774 1.00 53.28 99 TRP A C 1
ATOM 801 O O . TRP A 1 99 ? 1.351 7.048 -9.901 1.00 53.28 99 TRP A O 1
ATOM 811 N N . PRO A 1 100 ? 1.309 8.714 -11.432 1.00 54.88 100 PRO A N 1
ATOM 812 C CA . PRO A 1 100 ? -0.046 9.164 -11.100 1.00 54.88 100 PRO A CA 1
ATOM 813 C C . PRO A 1 100 ? -1.058 8.013 -11.038 1.00 54.88 100 PRO A C 1
ATOM 815 O O . PRO A 1 100 ? -1.988 8.043 -10.232 1.00 54.88 100 PRO A O 1
ATOM 818 N N . GLU A 1 101 ? -0.830 6.965 -11.837 1.00 52.91 101 GLU A N 1
ATOM 819 C CA . GLU A 1 101 ? -1.611 5.729 -11.836 1.00 52.91 101 GLU A CA 1
ATOM 820 C C . GLU A 1 101 ? -1.437 4.847 -10.588 1.00 52.91 101 GLU A C 1
ATOM 822 O O . GLU A 1 101 ? -2.411 4.307 -10.068 1.00 52.91 101 GLU A O 1
ATOM 827 N N . CYS A 1 102 ? -0.233 4.730 -10.034 1.00 57.34 102 CYS A N 1
ATOM 828 C CA . CYS A 1 102 ? -0.011 3.971 -8.800 1.00 57.34 102 CYS A CA 1
ATOM 829 C C . CYS A 1 102 ? -0.495 4.746 -7.563 1.00 57.34 102 CYS A C 1
ATOM 831 O O . CYS A 1 102 ? -0.991 4.143 -6.609 1.00 57.34 102 CYS A O 1
ATOM 833 N N . ALA A 1 103 ? -0.408 6.081 -7.603 1.00 58.97 103 ALA A N 1
ATOM 834 C CA . ALA A 1 103 ? -0.798 6.974 -6.513 1.00 58.97 103 ALA A CA 1
ATOM 835 C C . ALA A 1 103 ? -2.309 6.960 -6.227 1.00 58.97 103 ALA A C 1
ATOM 837 O O . ALA A 1 103 ? -2.731 7.062 -5.073 1.00 58.97 103 ALA A O 1
ATOM 838 N N . TRP A 1 104 ? -3.151 6.844 -7.263 1.00 58.75 104 TRP A N 1
ATOM 839 C CA . TRP A 1 104 ? -4.599 6.765 -7.056 1.00 58.75 104 TRP A CA 1
ATOM 840 C C . TRP A 1 104 ? -5.018 5.403 -6.499 1.00 58.75 104 TRP A C 1
ATOM 842 O O . TRP A 1 104 ? -5.917 5.360 -5.660 1.00 58.75 104 TRP A O 1
ATOM 852 N N . MET A 1 105 ? -4.375 4.305 -6.918 1.00 47.91 105 MET A N 1
ATOM 853 C CA . MET A 1 105 ? -4.715 2.954 -6.452 1.00 47.91 105 MET A CA 1
ATOM 854 C C . MET A 1 105 ? -4.364 2.765 -4.975 1.00 47.91 105 MET A C 1
ATOM 856 O O . MET A 1 105 ? -5.202 2.294 -4.200 1.00 47.91 105 MET A O 1
ATOM 860 N N . SER A 1 106 ? -3.167 3.193 -4.559 1.00 61.97 106 SER A N 1
ATOM 861 C CA . SER A 1 106 ? -2.769 3.171 -3.148 1.00 61.97 106 SER A CA 1
ATOM 862 C C . SER A 1 106 ? -3.698 4.054 -2.312 1.00 61.97 106 SER A C 1
ATOM 864 O O . SER A 1 106 ? -4.288 3.564 -1.348 1.00 61.97 106 SER A O 1
ATOM 866 N N . ARG A 1 107 ? -3.975 5.288 -2.756 1.00 59.19 107 ARG A N 1
ATOM 867 C CA . ARG A 1 107 ? -4.897 6.208 -2.072 1.00 59.19 107 ARG A CA 1
ATOM 868 C C . ARG A 1 107 ? -6.321 5.661 -1.967 1.00 59.19 107 ARG A C 1
ATOM 870 O O . ARG A 1 107 ? -6.954 5.811 -0.926 1.00 59.19 107 ARG A O 1
ATOM 877 N N . GLN A 1 108 ? -6.851 5.010 -3.003 1.00 61.94 108 GLN A N 1
ATOM 878 C CA . GLN A 1 108 ? -8.172 4.375 -2.930 1.00 61.94 108 GLN A CA 1
ATOM 879 C C . GLN A 1 108 ? -8.192 3.238 -1.903 1.00 61.94 108 GLN A C 1
ATOM 881 O O . GLN A 1 108 ? -9.157 3.123 -1.143 1.00 61.94 108 GLN A O 1
ATOM 886 N N . SER A 1 109 ? -7.129 2.431 -1.840 1.00 69.88 109 SER A N 1
ATOM 887 C CA . SER A 1 109 ? -7.008 1.357 -0.850 1.00 69.88 109 SER A CA 1
ATOM 888 C C . SER A 1 109 ? -6.898 1.896 0.585 1.00 69.88 109 SER A C 1
ATOM 890 O O . SER A 1 109 ? -7.566 1.381 1.485 1.00 69.88 109 SER A O 1
ATOM 892 N N . GLU A 1 110 ? -6.165 2.994 0.786 1.00 80.00 110 GLU A N 1
ATOM 893 C CA . GLU A 1 110 ? -6.012 3.677 2.074 1.00 80.00 110 GLU A CA 1
ATOM 894 C C . GLU A 1 110 ? -7.314 4.337 2.531 1.00 80.00 110 GLU A C 1
ATOM 896 O O . GLU A 1 110 ? -7.738 4.137 3.668 1.00 80.00 110 GLU A O 1
ATOM 901 N N . VAL A 1 111 ? -8.006 5.065 1.646 1.00 81.06 111 VAL A N 1
ATOM 902 C CA . VAL A 1 111 ? -9.303 5.693 1.950 1.00 81.06 111 VAL A CA 1
ATOM 903 C C . VAL A 1 111 ? -10.360 4.630 2.260 1.00 81.06 111 VAL A C 1
ATOM 905 O O . VAL A 1 111 ? -11.146 4.786 3.197 1.00 81.06 111 VAL A O 1
ATOM 908 N N . ALA A 1 112 ? -10.377 3.520 1.517 1.00 82.94 112 ALA A N 1
ATOM 909 C CA . ALA A 1 112 ? -11.280 2.407 1.791 1.00 82.94 112 ALA A CA 1
ATOM 910 C C . ALA A 1 112 ? -10.989 1.754 3.153 1.00 82.94 112 ALA A C 1
ATOM 912 O O . ALA A 1 112 ? -11.927 1.466 3.904 1.00 82.94 112 ALA A O 1
ATOM 913 N N . LEU A 1 113 ? -9.711 1.556 3.497 1.00 84.56 113 LEU A N 1
ATOM 914 C CA . LEU A 1 113 ? -9.295 1.031 4.796 1.00 84.56 113 LEU A CA 1
ATOM 915 C C . LEU A 1 113 ? -9.631 2.002 5.934 1.00 84.56 113 LEU A C 1
ATOM 917 O O . LEU A 1 113 ? -10.160 1.566 6.952 1.00 84.56 113 LEU A O 1
ATOM 921 N N . ALA A 1 114 ? -9.404 3.303 5.752 1.00 85.12 114 ALA A N 1
ATOM 922 C CA . ALA A 1 114 ? -9.740 4.338 6.726 1.00 85.12 114 ALA A CA 1
ATOM 923 C C . ALA A 1 114 ? -11.252 4.389 6.988 1.00 85.12 114 ALA A C 1
ATOM 925 O O . ALA A 1 114 ? -11.683 4.315 8.137 1.00 85.12 114 ALA A O 1
ATOM 926 N N . ARG A 1 115 ? -12.071 4.382 5.927 1.00 88.12 115 ARG A N 1
ATOM 927 C CA . ARG A 1 115 ? -13.537 4.324 6.039 1.00 88.12 115 ARG A CA 1
ATOM 928 C C . ARG A 1 115 ? -14.013 3.035 6.707 1.00 88.12 115 ARG A C 1
ATOM 930 O O . ARG A 1 115 ? -15.007 3.030 7.432 1.00 88.12 115 ARG A O 1
ATOM 937 N N . LYS A 1 116 ? -13.336 1.913 6.451 1.00 87.56 116 LYS A N 1
ATOM 938 C CA . LYS A 1 116 ? -13.612 0.647 7.140 1.00 87.56 116 LYS A CA 1
ATOM 939 C C . LYS A 1 116 ? -13.253 0.748 8.622 1.00 87.56 116 LYS A C 1
ATOM 941 O O . LYS A 1 116 ? -14.051 0.322 9.454 1.00 87.56 116 LYS A O 1
ATOM 946 N N . LYS A 1 117 ? -12.101 1.342 8.938 1.00 87.81 117 LYS A N 1
ATOM 947 C CA . LYS A 1 117 ? -11.626 1.537 10.304 1.00 87.81 117 LYS A CA 1
ATOM 948 C C . LYS A 1 117 ? -12.589 2.396 11.110 1.00 87.81 117 LYS A C 1
ATOM 950 O O . LYS A 1 117 ? -13.007 1.968 12.174 1.00 87.81 117 LYS A O 1
ATOM 955 N N . GLU A 1 118 ? -13.025 3.523 10.560 1.00 90.50 118 GLU A N 1
ATOM 956 C CA . GLU A 1 118 ? -14.025 4.404 11.173 1.00 90.50 118 GLU A CA 1
ATOM 957 C C . GLU A 1 118 ? -15.325 3.655 11.516 1.00 90.50 118 GLU A C 1
ATOM 959 O O . GLU A 1 118 ? -15.826 3.744 12.635 1.00 90.50 118 GLU A O 1
ATOM 964 N N . LYS A 1 119 ? -15.841 2.835 10.588 1.00 88.94 119 LYS A N 1
ATOM 965 C CA . LYS A 1 119 ? -17.043 2.021 10.835 1.00 88.94 119 LYS A CA 1
ATOM 966 C C . LYS A 1 119 ? -16.852 1.006 11.960 1.00 88.94 119 LYS A C 1
ATOM 968 O O . LYS A 1 119 ? -17.777 0.795 12.741 1.00 88.94 119 LYS A O 1
ATOM 973 N N . VAL A 1 120 ? -15.693 0.350 12.016 1.00 88.81 120 VAL A N 1
ATOM 974 C CA . VAL A 1 120 ? -15.384 -0.634 13.064 1.00 88.81 120 VAL A CA 1
ATOM 975 C C . VAL A 1 120 ? -15.195 0.054 14.412 1.00 88.81 120 VAL A C 1
ATOM 977 O O . VAL A 1 120 ? -15.713 -0.441 15.404 1.00 88.81 120 VAL A O 1
ATOM 980 N N . GLU A 1 121 ? -14.534 1.206 14.460 1.00 88.81 121 GLU A N 1
ATOM 981 C CA . GLU A 1 121 ? -14.359 1.997 15.684 1.00 88.81 121 GLU A CA 1
ATOM 982 C C . GLU A 1 121 ? -15.710 2.465 16.246 1.00 88.81 121 GLU A C 1
ATOM 984 O O . GLU A 1 121 ? -16.013 2.220 17.414 1.00 88.81 121 GLU A O 1
ATOM 989 N N . ALA A 1 122 ? -16.587 3.005 15.393 1.00 88.62 122 ALA A N 1
ATOM 990 C CA . ALA A 1 122 ? -17.953 3.357 15.781 1.00 88.62 122 ALA A CA 1
ATOM 991 C C . ALA A 1 122 ? -18.758 2.131 16.261 1.00 88.62 122 ALA A C 1
ATOM 993 O O . ALA A 1 122 ? -19.583 2.215 17.177 1.00 88.62 122 ALA A O 1
ATOM 994 N N . PHE A 1 123 ? -18.525 0.963 15.654 1.00 86.62 123 PHE A N 1
ATOM 995 C CA . PHE A 1 123 ? -19.140 -0.291 16.084 1.00 86.62 123 PHE A CA 1
ATOM 996 C C . PHE A 1 123 ? -18.616 -0.741 17.455 1.00 86.62 123 PHE A C 1
ATOM 998 O O . PHE A 1 123 ? -19.415 -1.117 18.313 1.00 86.62 123 PHE A O 1
ATOM 1005 N N . VAL A 1 124 ? -17.304 -0.663 17.682 1.00 87.69 124 VAL A N 1
ATOM 1006 C CA . VAL A 1 124 ? -16.628 -0.993 18.943 1.00 87.69 124 VAL A CA 1
ATOM 1007 C C . VAL A 1 124 ? -17.145 -0.121 20.082 1.00 87.69 124 VAL A C 1
ATOM 1009 O O . VAL A 1 124 ? -17.573 -0.658 21.102 1.00 87.69 124 VAL A O 1
ATOM 1012 N N . GLU A 1 125 ? -17.205 1.195 19.896 1.00 87.62 125 GLU A N 1
ATOM 1013 C CA . GLU A 1 125 ? -17.700 2.139 20.906 1.00 87.62 125 GLU A CA 1
ATOM 1014 C C . GLU A 1 125 ? -19.152 1.837 21.317 1.00 87.62 125 GLU A C 1
ATOM 1016 O O . GLU A 1 125 ? -19.528 1.829 22.498 1.00 87.62 125 GLU A O 1
ATOM 1021 N N . LYS A 1 126 ? -19.987 1.488 20.335 1.00 88.38 126 LYS A N 1
ATOM 1022 C CA . LYS A 1 126 ? -21.377 1.120 20.593 1.00 88.38 126 LYS A CA 1
ATOM 1023 C C . LYS A 1 126 ? -21.499 -0.229 21.299 1.00 88.38 126 LYS A C 1
ATOM 1025 O O . LYS A 1 126 ? -22.319 -0.358 22.212 1.00 88.38 126 LYS A O 1
ATOM 1030 N N . ALA A 1 127 ? -20.723 -1.227 20.895 1.00 86.38 127 ALA A N 1
ATOM 1031 C CA . ALA A 1 127 ? -20.882 -2.614 21.324 1.00 86.38 127 ALA A CA 1
ATOM 1032 C C . ALA A 1 127 ? -20.148 -2.959 22.630 1.00 86.38 127 ALA A C 1
ATOM 1034 O O . ALA A 1 127 ? -20.531 -3.906 23.324 1.00 86.38 127 ALA A O 1
ATOM 1035 N N . LEU A 1 128 ? -19.101 -2.206 22.963 1.00 89.56 128 LEU A N 1
ATOM 1036 C CA . LEU A 1 128 ? -18.177 -2.511 24.050 1.00 89.56 128 LEU A CA 1
ATOM 1037 C C . LEU A 1 128 ? -18.206 -1.425 25.133 1.00 89.56 128 LEU A C 1
ATOM 1039 O O . LEU A 1 128 ? -18.607 -0.285 24.897 1.00 89.56 128 LEU A O 1
ATOM 1043 N N . ARG A 1 129 ? -17.838 -1.807 26.355 1.00 89.69 129 ARG A N 1
ATOM 1044 C CA . ARG A 1 129 ? -17.659 -0.920 27.511 1.00 89.69 129 ARG A CA 1
ATOM 1045 C C . ARG A 1 129 ? -16.201 -1.009 27.961 1.00 89.69 129 ARG A C 1
ATOM 1047 O O . ARG A 1 129 ? -15.697 -2.118 28.089 1.00 89.69 129 ARG A O 1
ATOM 1054 N N . TYR A 1 130 ? -15.556 0.123 28.225 1.00 87.19 130 TYR A N 1
ATOM 1055 C CA . TYR A 1 130 ? -14.227 0.147 28.839 1.00 87.19 130 TYR A CA 1
ATOM 1056 C C . TYR A 1 130 ? -14.266 -0.317 30.293 1.00 87.19 130 TYR A C 1
ATOM 1058 O O . TYR A 1 130 ? -15.223 -0.021 31.013 1.00 87.19 130 TYR A O 1
ATOM 1066 N N . LEU A 1 131 ? -13.230 -1.047 30.692 1.00 84.88 131 LEU A N 1
ATOM 1067 C CA . LEU A 1 131 ? -12.996 -1.471 32.064 1.00 84.88 131 LEU A CA 1
ATOM 1068 C C . LEU A 1 131 ? -11.665 -0.913 32.553 1.00 84.88 131 LEU A C 1
ATOM 1070 O O . LEU A 1 131 ? -10.669 -0.953 31.824 1.00 84.88 131 LEU A O 1
ATOM 1074 N N . ASP A 1 132 ? -11.654 -0.468 33.803 1.00 78.25 132 ASP A N 1
ATOM 1075 C CA . ASP A 1 132 ? -10.417 -0.147 34.501 1.00 78.25 132 ASP A CA 1
ATOM 1076 C C . ASP A 1 132 ? -9.729 -1.432 34.969 1.00 78.25 132 ASP A C 1
ATOM 1078 O O . ASP A 1 132 ? -10.377 -2.435 35.270 1.00 78.25 132 ASP A O 1
ATOM 1082 N N . ALA A 1 133 ? -8.398 -1.403 35.060 1.00 68.56 133 ALA A N 1
ATOM 1083 C CA . ALA A 1 133 ? -7.600 -2.563 35.465 1.00 68.56 133 ALA A CA 1
ATOM 1084 C C . ALA A 1 133 ? -7.991 -3.112 36.853 1.00 68.56 133 ALA A C 1
ATOM 1086 O O . ALA A 1 133 ? -7.846 -4.303 37.108 1.00 68.56 133 ALA A O 1
ATOM 1087 N N . SER A 1 134 ? -8.520 -2.258 37.733 1.00 68.62 134 SER A N 1
ATOM 1088 C CA . SER A 1 134 ? -9.029 -2.628 39.057 1.00 68.62 134 SER A CA 1
ATOM 1089 C C . SER A 1 134 ? -10.370 -3.374 39.020 1.00 68.62 134 SER A C 1
ATOM 1091 O O . SER A 1 134 ? -10.681 -4.097 39.963 1.00 68.62 134 SER A O 1
ATOM 1093 N N . GLU A 1 135 ? -11.164 -3.225 37.953 1.00 68.19 135 GLU A N 1
ATOM 1094 C CA . GLU A 1 135 ? -12.473 -3.881 37.795 1.00 68.19 135 GLU A CA 1
ATOM 1095 C C . GLU A 1 135 ? -12.362 -5.289 37.184 1.00 68.19 135 GLU A C 1
ATOM 1097 O O . GLU A 1 135 ? -13.323 -6.066 37.210 1.00 68.19 135 GLU A O 1
ATOM 1102 N N . VAL A 1 136 ? -11.202 -5.641 36.623 1.00 68.75 136 VAL A N 1
ATOM 1103 C CA . VAL A 1 136 ? -10.963 -6.932 35.963 1.00 68.75 136 VAL A CA 1
ATOM 1104 C C . VAL A 1 136 ? -10.609 -7.989 37.008 1.00 68.75 136 VAL A C 1
ATOM 1106 O O . VAL A 1 136 ? -9.469 -8.412 37.156 1.00 68.75 136 VAL A O 1
ATOM 1109 N N . VAL A 1 137 ? -11.624 -8.428 37.750 1.00 61.06 137 VAL A N 1
ATOM 1110 C CA . VAL A 1 137 ? -11.559 -9.605 38.629 1.00 61.06 137 VAL A CA 1
ATOM 1111 C C . VAL A 1 137 ? -12.133 -10.798 37.862 1.00 61.06 137 VAL A C 1
ATOM 1113 O O . VAL A 1 137 ? -13.236 -11.271 38.138 1.00 61.06 137 VAL A O 1
ATOM 1116 N N . THR A 1 138 ? -11.447 -11.237 36.806 1.00 60.97 138 THR A N 1
ATOM 1117 C CA . THR A 1 138 ? -11.865 -12.405 36.015 1.00 60.97 138 THR A CA 1
ATOM 1118 C C . THR A 1 138 ? -11.101 -13.665 36.392 1.00 60.97 138 THR A C 1
ATOM 1120 O O . THR A 1 138 ? -9.952 -13.605 36.814 1.00 60.97 138 THR A O 1
ATOM 1123 N N . LYS A 1 139 ? -11.754 -14.825 36.216 1.00 55.16 139 LYS A N 1
ATOM 1124 C CA . LYS A 1 139 ? -11.123 -16.153 36.342 1.00 55.16 139 LYS A CA 1
ATOM 1125 C C . LYS A 1 139 ? -9.981 -16.350 35.339 1.00 55.16 139 LYS A C 1
ATOM 1127 O O . LYS A 1 139 ? -9.044 -17.077 35.641 1.00 55.16 139 LYS A O 1
ATOM 1132 N N . ASP A 1 140 ? -10.062 -15.668 34.198 1.00 62.66 140 ASP A N 1
ATOM 1133 C CA . ASP A 1 140 ? -9.038 -15.654 33.160 1.00 62.66 140 ASP A CA 1
ATOM 1134 C C . ASP A 1 140 ? -8.288 -14.318 33.228 1.00 62.66 140 ASP A C 1
ATOM 1136 O O . ASP A 1 140 ? -8.889 -13.256 33.042 1.00 62.66 140 ASP A 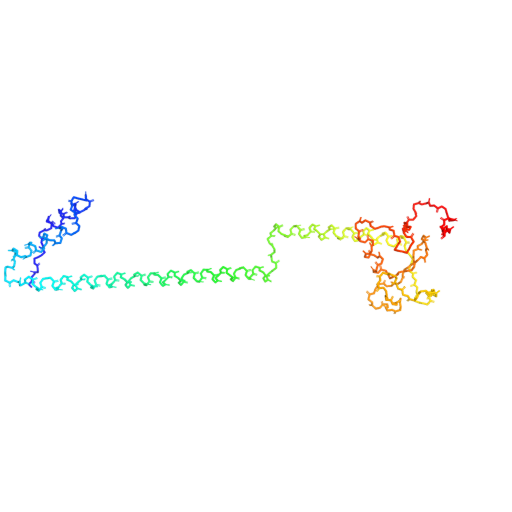O 1
ATOM 1140 N N . THR A 1 141 ? -6.989 -14.351 33.527 1.00 74.38 141 THR A N 1
ATOM 1141 C CA . THR A 1 141 ? -6.128 -13.154 33.611 1.00 74.38 141 THR A CA 1
ATOM 1142 C C . THR A 1 141 ? -5.607 -12.697 32.247 1.00 74.38 141 THR A C 1
ATOM 1144 O O . THR A 1 141 ? -4.954 -11.656 32.155 1.00 74.38 141 THR A O 1
ATOM 1147 N N . THR A 1 142 ? -5.923 -13.443 31.185 1.00 85.06 142 THR A N 1
ATOM 1148 C CA . THR A 1 142 ? -5.377 -13.273 29.837 1.00 85.06 142 THR A CA 1
ATOM 1149 C C . THR A 1 142 ? -6.454 -13.030 28.781 1.00 85.06 142 THR A C 1
ATOM 1151 O O . THR A 1 142 ? -7.589 -13.508 28.859 1.00 85.06 142 THR A O 1
ATOM 1154 N N . CYS A 1 143 ? -6.084 -12.280 27.746 1.00 87.94 143 CYS A N 1
ATOM 1155 C CA . CYS A 1 143 ? -6.892 -12.047 26.558 1.00 87.94 143 CYS A CA 1
ATOM 1156 C C . CYS A 1 143 ? -6.892 -13.293 25.664 1.00 87.94 143 CYS A C 1
ATOM 1158 O O . CYS A 1 143 ? -5.838 -13.730 25.217 1.00 87.94 143 CYS A O 1
ATOM 1160 N N . CYS A 1 144 ? -8.057 -13.834 25.298 1.00 87.94 144 CYS A N 1
ATOM 1161 C CA . CYS A 1 144 ? -8.118 -15.058 24.482 1.00 87.94 144 CYS A CA 1
ATOM 1162 C C . CYS A 1 144 ? -7.673 -14.874 23.013 1.00 87.94 144 CYS A C 1
ATOM 1164 O O . CYS A 1 144 ? -7.621 -15.847 22.265 1.00 87.94 144 CYS A O 1
ATOM 1166 N N . ILE A 1 145 ? -7.428 -13.632 22.572 1.00 88.69 145 ILE A N 1
ATOM 1167 C CA . ILE A 1 145 ? -7.012 -13.314 21.197 1.00 88.69 145 ILE A CA 1
ATOM 1168 C C . ILE A 1 145 ? -5.484 -13.310 21.087 1.00 88.69 145 ILE A C 1
ATOM 1170 O O . ILE A 1 145 ? -4.940 -13.966 20.206 1.00 88.69 145 ILE A O 1
ATOM 1174 N N . CYS A 1 146 ? -4.795 -12.576 21.966 1.00 88.94 146 CYS A N 1
ATOM 1175 C CA . CYS A 1 146 ? -3.330 -12.489 21.964 1.00 88.94 146 CYS A CA 1
ATOM 1176 C C . CYS A 1 146 ? -2.655 -13.414 22.985 1.00 88.94 146 CYS A C 1
ATOM 1178 O O . CYS A 1 146 ? -1.438 -13.552 22.953 1.00 88.94 146 CYS A O 1
ATOM 1180 N N . LEU A 1 147 ? -3.428 -14.041 23.877 1.00 87.94 147 LEU A N 1
ATOM 1181 C CA . LEU A 1 147 ? -2.962 -14.890 24.979 1.00 87.94 147 LEU A CA 1
ATOM 1182 C C . LEU A 1 147 ? -2.068 -14.166 26.006 1.00 87.94 147 LEU A C 1
ATOM 1184 O O . LEU A 1 147 ? -1.467 -14.815 26.857 1.00 87.94 147 LEU A O 1
ATOM 1188 N N . CYS A 1 148 ? -2.009 -12.831 25.963 1.00 85.06 148 CYS A N 1
ATOM 1189 C CA . CYS A 1 148 ? -1.280 -11.999 26.923 1.00 85.06 148 CYS A CA 1
ATOM 1190 C C . CYS A 1 148 ? -2.164 -11.586 28.106 1.00 85.06 148 CYS A C 1
ATOM 1192 O O . CYS A 1 148 ? -3.383 -11.468 27.963 1.00 85.06 148 CYS A O 1
ATOM 1194 N N . ASP A 1 149 ? -1.539 -11.299 29.250 1.00 84.44 149 ASP A N 1
ATOM 1195 C CA . ASP A 1 149 ? -2.221 -10.767 30.432 1.00 84.44 149 ASP A CA 1
ATOM 1196 C C . ASP A 1 149 ? -2.859 -9.402 30.171 1.00 84.44 149 ASP A C 1
ATOM 1198 O O . ASP A 1 149 ? -2.260 -8.532 29.533 1.00 84.44 149 ASP A O 1
ATOM 1202 N N . TYR A 1 150 ? -4.030 -9.177 30.772 1.00 79.81 150 TYR A N 1
ATOM 1203 C CA . TYR A 1 150 ? -4.730 -7.891 30.690 1.00 79.81 150 TYR A CA 1
ATOM 1204 C C . TYR A 1 150 ? -3.948 -6.724 31.300 1.00 79.81 150 TYR A C 1
ATOM 1206 O O . TYR A 1 150 ? -4.170 -5.566 30.957 1.00 79.81 150 TYR A O 1
ATOM 1214 N N . GLN A 1 151 ? -3.017 -7.024 32.206 1.00 68.56 151 GLN A N 1
ATOM 1215 C CA . GLN A 1 151 ? -2.216 -6.030 32.910 1.00 68.56 151 GLN A CA 1
ATOM 1216 C C . GLN A 1 151 ? -1.072 -5.467 32.052 1.00 68.56 151 GLN A C 1
ATOM 1218 O O . GLN A 1 151 ? -0.508 -4.425 32.391 1.00 68.56 151 GLN A O 1
ATOM 1223 N N . ARG A 1 152 ? -0.759 -6.089 30.903 1.00 66.38 152 ARG A N 1
ATOM 1224 C CA . ARG A 1 152 ? 0.200 -5.574 29.913 1.00 66.38 152 ARG A CA 1
ATOM 1225 C C . ARG A 1 152 ? -0.442 -4.448 29.082 1.00 66.38 152 ARG A C 1
ATOM 1227 O O . ARG A 1 152 ? -0.493 -4.487 27.861 1.00 66.38 152 ARG A O 1
ATOM 1234 N N . LEU A 1 153 ? -0.938 -3.421 29.774 1.00 57.06 153 LEU A N 1
ATOM 1235 C CA . LEU A 1 153 ? -1.714 -2.289 29.246 1.00 57.06 153 LEU A CA 1
ATOM 1236 C C . LEU A 1 153 ? -0.938 -1.359 28.295 1.00 57.06 153 LEU A C 1
ATOM 1238 O O . LEU A 1 153 ? -1.552 -0.511 27.652 1.00 57.06 153 LEU A O 1
ATOM 1242 N N . GLY A 1 154 ? 0.386 -1.505 28.191 1.00 51.66 154 GLY A N 1
ATOM 1243 C CA . GLY A 1 154 ? 1.258 -0.570 27.472 1.00 51.66 154 GLY A CA 1
ATOM 1244 C C . GLY A 1 154 ? 1.097 -0.527 25.946 1.00 51.66 154 GLY A C 1
ATOM 1245 O O . GLY A 1 154 ? 1.479 0.472 25.349 1.00 51.66 154 GLY A O 1
ATOM 1246 N N . GLU A 1 155 ? 0.522 -1.555 25.308 1.00 52.03 155 GLU A N 1
ATOM 1247 C CA . GLU A 1 155 ? 0.509 -1.675 23.831 1.00 52.03 155 GLU A CA 1
ATOM 1248 C C . GLU A 1 155 ? -0.899 -1.847 23.217 1.00 52.03 155 GLU A C 1
ATOM 1250 O O . GLU A 1 155 ? -1.089 -1.694 22.009 1.00 52.03 155 GLU A O 1
ATOM 1255 N N . ASP A 1 156 ? -1.928 -2.080 24.040 1.00 61.12 156 ASP A N 1
ATOM 1256 C CA . ASP A 1 156 ? -3.177 -2.707 23.580 1.00 61.12 156 ASP A CA 1
ATOM 1257 C C . ASP A 1 156 ? -4.442 -1.822 23.640 1.00 61.12 156 ASP A C 1
ATOM 1259 O O . ASP A 1 156 ? -5.549 -2.267 23.307 1.00 61.12 156 ASP A O 1
ATOM 1263 N N . GLY A 1 157 ? -4.286 -0.539 23.992 1.00 68.94 157 GLY A N 1
ATOM 1264 C CA . GLY A 1 157 ? -5.351 0.471 23.890 1.00 68.94 157 GLY A CA 1
ATOM 1265 C C . GLY A 1 157 ? -6.459 0.365 24.948 1.00 68.94 157 GLY A C 1
ATOM 1266 O O . GLY A 1 157 ? -7.523 0.964 24.779 1.00 68.94 157 GLY A O 1
ATOM 1267 N N . GLY A 1 158 ? -6.220 -0.385 26.028 1.00 84.62 158 GLY A N 1
ATOM 1268 C CA . GLY A 1 158 ? -7.144 -0.573 27.151 1.00 84.62 158 GLY A CA 1
ATOM 1269 C C . GLY A 1 158 ? -7.922 -1.892 27.114 1.00 84.62 158 GLY A C 1
ATOM 1270 O O . GLY A 1 158 ? -7.861 -2.657 26.148 1.00 84.62 158 GLY A O 1
ATOM 1271 N N . ILE A 1 159 ? -8.667 -2.158 28.187 1.00 87.81 159 ILE A N 1
ATOM 1272 C CA . ILE A 1 159 ? -9.458 -3.381 28.365 1.00 87.81 159 ILE A CA 1
ATOM 1273 C C . ILE A 1 159 ? -10.932 -3.058 28.129 1.00 87.81 159 ILE A C 1
ATOM 1275 O O . ILE A 1 159 ? -11.452 -2.048 28.607 1.00 87.81 159 ILE A O 1
ATOM 1279 N N . VAL A 1 160 ? -11.622 -3.913 27.378 1.00 88.94 160 VAL A N 1
ATOM 1280 C CA . VAL A 1 160 ? -13.025 -3.715 27.011 1.00 88.94 160 VAL A CA 1
ATOM 1281 C C . VAL A 1 160 ? -13.849 -4.977 27.226 1.00 88.94 160 VAL A C 1
ATOM 1283 O O . VAL A 1 160 ? -13.391 -6.096 27.013 1.00 88.94 160 VAL A O 1
ATOM 1286 N N . LYS A 1 161 ? -15.110 -4.789 27.611 1.00 88.94 161 LYS A N 1
ATOM 1287 C CA . LYS A 1 161 ? -16.102 -5.839 27.841 1.00 88.94 161 LYS A CA 1
ATOM 1288 C C . LYS A 1 161 ? -17.238 -5.736 26.838 1.00 88.94 161 LYS A C 1
ATOM 1290 O O . LYS A 1 161 ? -17.792 -4.657 26.620 1.00 88.94 161 LYS A O 1
ATOM 1295 N N . SER A 1 162 ? -17.636 -6.863 26.256 1.00 88.88 162 SER A N 1
ATOM 1296 C CA . SER A 1 162 ? -18.820 -6.922 25.3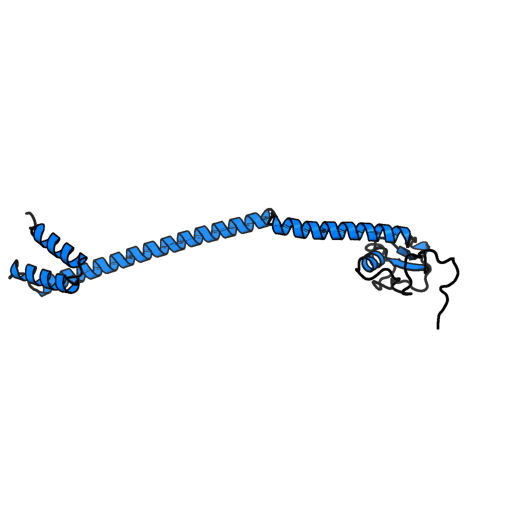98 1.00 88.88 162 SER A CA 1
ATOM 1297 C C . SER A 1 162 ? -20.089 -6.638 26.196 1.00 88.88 162 SER A C 1
ATOM 1299 O O . SER A 1 162 ? -20.370 -7.323 27.179 1.00 88.88 162 SER A O 1
ATOM 1301 N N . LYS A 1 163 ? -20.907 -5.682 25.734 1.00 87.50 163 LYS A N 1
ATOM 1302 C CA . LYS A 1 163 ? -22.211 -5.379 26.351 1.00 87.50 163 LYS A CA 1
ATOM 1303 C C . LYS A 1 163 ? -23.216 -6.531 26.216 1.00 87.50 163 LYS A C 1
ATOM 1305 O O . LYS A 1 163 ? -24.154 -6.595 26.999 1.00 87.50 163 LYS A O 1
ATOM 1310 N N . CYS A 1 164 ? -23.035 -7.425 25.239 1.00 85.19 164 CYS A N 1
ATOM 1311 C CA . CYS A 1 164 ? -23.996 -8.495 24.944 1.00 85.19 164 CYS A CA 1
ATOM 1312 C C . CYS A 1 164 ? -23.690 -9.808 25.668 1.00 85.19 164 CYS A C 1
ATOM 1314 O O . CYS A 1 164 ? -24.605 -10.450 26.167 1.00 85.19 164 CYS A O 1
ATOM 1316 N N . CYS A 1 165 ? -22.421 -10.223 25.695 1.00 86.50 165 CYS A N 1
ATOM 1317 C CA . CYS A 1 165 ? -22.014 -11.513 26.265 1.00 86.50 165 CYS A CA 1
ATOM 1318 C C . CYS A 1 165 ? -21.125 -11.388 27.504 1.00 86.50 165 CYS A C 1
ATOM 1320 O O . CYS A 1 165 ? -20.840 -12.388 28.148 1.00 86.50 165 CYS A O 1
ATOM 1322 N N . GLY A 1 166 ? -20.661 -10.181 27.840 1.00 86.62 166 GLY A N 1
ATOM 1323 C CA . GLY A 1 166 ? -19.821 -9.954 29.013 1.00 86.62 166 GLY A CA 1
ATOM 1324 C C . GLY A 1 166 ? -18.373 -10.436 28.888 1.00 86.62 166 GLY A C 1
ATOM 1325 O O . GLY A 1 166 ? -17.615 -10.252 29.833 1.00 86.62 166 GLY A O 1
ATOM 1326 N N . ASN A 1 167 ? -17.968 -10.997 27.749 1.00 89.00 167 ASN A N 1
ATOM 1327 C CA . ASN A 1 167 ? -16.586 -11.408 27.510 1.00 89.00 167 ASN A CA 1
ATOM 1328 C C . ASN A 1 167 ? -15.645 -10.197 27.413 1.00 89.00 167 ASN A C 1
ATOM 1330 O O . ASN A 1 167 ? -16.031 -9.158 26.863 1.00 89.00 167 ASN A O 1
ATOM 1334 N N . ILE A 1 168 ? -14.434 -10.344 27.953 1.00 88.81 168 ILE A N 1
ATOM 1335 C CA . ILE A 1 168 ? -13.426 -9.285 28.080 1.00 88.81 168 ILE A CA 1
ATOM 1336 C C . ILE A 1 168 ? -12.299 -9.519 27.073 1.00 88.81 168 ILE A C 1
ATOM 1338 O O . ILE A 1 168 ? -11.949 -10.660 26.787 1.00 88.81 168 ILE A O 1
ATOM 1342 N N . PHE A 1 169 ? -11.771 -8.435 26.508 1.00 89.56 169 PHE A N 1
ATOM 1343 C CA . PHE A 1 169 ? -10.691 -8.445 25.524 1.00 89.56 169 PHE A CA 1
ATOM 1344 C C . PHE A 1 169 ? -9.849 -7.172 25.650 1.00 89.56 169 PHE A C 1
ATOM 1346 O O . PHE A 1 169 ? -10.318 -6.155 26.164 1.00 89.56 169 PHE A O 1
ATOM 1353 N N . HIS A 1 170 ? -8.645 -7.179 25.083 1.00 89.81 170 HIS A N 1
ATOM 1354 C CA . HIS A 1 170 ? -7.975 -5.925 24.740 1.00 89.81 170 HIS A CA 1
ATOM 1355 C C . HIS A 1 170 ? -8.724 -5.199 23.630 1.00 89.81 170 HIS A C 1
ATOM 1357 O O . HIS A 1 170 ? -9.163 -5.828 22.660 1.00 89.81 170 HIS A O 1
ATOM 1363 N N . ARG A 1 171 ? -8.811 -3.871 23.737 1.00 89.38 171 ARG A N 1
ATOM 1364 C CA . ARG A 1 171 ? -9.455 -3.021 22.734 1.00 89.38 171 ARG A CA 1
ATOM 1365 C C . ARG A 1 171 ? -8.852 -3.253 21.356 1.00 89.38 171 ARG A C 1
ATOM 1367 O O . ARG A 1 171 ? -9.587 -3.525 20.413 1.00 89.38 171 ARG A O 1
ATOM 1374 N N . ASN A 1 172 ? -7.527 -3.212 21.240 1.00 89.25 172 ASN A N 1
ATOM 1375 C CA . ASN A 1 172 ? -6.861 -3.406 19.954 1.00 89.25 172 ASN A CA 1
ATOM 1376 C C . ASN A 1 172 ? -7.119 -4.807 19.389 1.00 89.25 172 ASN A C 1
ATOM 1378 O O . ASN A 1 172 ? -7.435 -4.942 18.208 1.00 89.25 172 ASN A O 1
ATOM 1382 N N . CYS A 1 173 ? -7.078 -5.839 20.234 1.00 90.12 173 CYS A N 1
ATOM 1383 C CA . CYS A 1 173 ? -7.322 -7.215 19.808 1.00 90.12 173 CYS A CA 1
ATOM 1384 C C . CYS A 1 173 ? -8.734 -7.406 19.240 1.00 90.12 173 CYS A C 1
ATOM 1386 O O . CYS A 1 173 ? -8.896 -7.972 18.159 1.00 90.12 173 CYS A O 1
ATOM 1388 N N . ILE A 1 174 ? -9.764 -6.913 19.937 1.00 90.12 174 ILE A N 1
ATOM 1389 C CA . ILE A 1 174 ? -11.144 -7.054 19.460 1.00 90.12 174 ILE A CA 1
ATOM 1390 C C . ILE A 1 174 ? -11.439 -6.140 18.266 1.00 90.12 174 ILE A C 1
ATOM 1392 O O . ILE A 1 174 ? -12.165 -6.542 17.359 1.00 90.12 174 ILE A O 1
ATOM 1396 N N . THR A 1 175 ? -10.831 -4.952 18.199 1.00 89.81 175 THR A N 1
ATOM 1397 C CA . THR A 1 175 ? -10.909 -4.086 17.017 1.00 89.81 175 THR A CA 1
ATOM 1398 C C . THR A 1 175 ? -10.315 -4.787 15.795 1.00 89.81 175 THR A C 1
ATOM 1400 O O . THR A 1 175 ? -10.971 -4.851 14.759 1.00 89.81 175 THR A O 1
ATOM 1403 N N . LEU A 1 176 ? -9.120 -5.378 15.907 1.00 89.62 176 LEU A N 1
ATOM 1404 C CA . LEU A 1 176 ? -8.479 -6.124 14.816 1.00 89.62 176 LEU A CA 1
ATOM 1405 C C . LEU A 1 176 ? -9.282 -7.358 14.397 1.00 89.62 176 LEU A C 1
ATOM 1407 O O . LEU A 1 176 ? -9.389 -7.642 13.203 1.00 89.62 176 LEU A O 1
ATOM 1411 N N . TRP A 1 177 ? -9.892 -8.059 15.354 1.00 91.06 177 TRP A N 1
ATOM 1412 C CA . TRP A 1 177 ? -10.811 -9.156 15.062 1.00 91.06 177 TRP A CA 1
ATOM 1413 C C . TRP A 1 177 ? -11.975 -8.692 14.174 1.00 91.06 177 TRP A C 1
ATOM 1415 O O . TRP A 1 177 ? -12.242 -9.290 13.132 1.00 91.06 177 TRP A O 1
ATOM 1425 N N . LEU A 1 178 ? -12.607 -7.569 14.527 1.00 89.75 178 LEU A N 1
ATOM 1426 C CA . LEU A 1 178 ? -13.732 -6.981 13.790 1.00 89.75 178 LEU A CA 1
ATOM 1427 C C . LEU A 1 178 ? -13.330 -6.295 12.473 1.00 89.75 178 LEU A C 1
ATOM 1429 O O . LEU A 1 178 ? -14.176 -6.066 11.608 1.00 89.75 178 LEU A O 1
ATOM 1433 N N . MET A 1 179 ? -12.044 -5.991 12.271 1.00 88.31 179 MET A N 1
ATOM 1434 C CA . MET A 1 179 ? -11.538 -5.532 10.972 1.00 88.31 179 MET A CA 1
ATOM 1435 C C . MET A 1 179 ? -11.554 -6.638 9.913 1.00 88.31 179 MET A C 1
ATOM 1437 O O . MET A 1 179 ? -11.456 -6.337 8.718 1.00 88.31 179 MET A O 1
ATOM 1441 N N . GLN A 1 180 ? -11.676 -7.912 10.291 1.00 85.62 180 GLN A N 1
ATOM 1442 C CA . GLN A 1 180 ? -11.767 -9.008 9.329 1.00 85.62 180 GLN A CA 1
ATOM 1443 C C . GLN A 1 180 ? -13.140 -9.009 8.638 1.00 85.62 180 GLN A C 1
ATOM 1445 O O . GLN A 1 180 ? -14.178 -8.803 9.256 1.00 85.62 180 GLN A O 1
ATOM 1450 N N . LYS A 1 181 ? -13.163 -9.239 7.317 1.00 73.19 181 LYS A N 1
ATOM 1451 C CA . LYS A 1 181 ? -14.354 -9.022 6.462 1.00 73.19 181 LYS A CA 1
ATOM 1452 C C . LYS A 1 181 ? -15.579 -9.869 6.853 1.00 73.19 181 LYS A C 1
ATOM 1454 O O . LYS A 1 181 ? -16.693 -9.510 6.493 1.00 73.19 181 LYS A O 1
ATOM 1459 N N . THR A 1 182 ? -15.375 -10.978 7.555 1.00 75.19 182 THR A N 1
ATOM 1460 C CA . THR A 1 182 ? -16.404 -11.981 7.866 1.00 75.19 182 THR A CA 1
ATOM 1461 C C . THR A 1 182 ? -16.709 -12.093 9.360 1.00 75.19 182 THR A C 1
ATOM 1463 O O . THR A 1 182 ? -17.398 -13.031 9.754 1.00 75.19 182 THR A O 1
ATOM 1466 N N . ARG A 1 183 ? -16.171 -11.195 10.197 1.00 82.38 183 ARG A N 1
ATOM 1467 C CA . ARG A 1 183 ? -16.232 -11.305 11.659 1.00 82.38 183 ARG A CA 1
ATOM 1468 C C . ARG A 1 183 ? -17.005 -10.142 12.269 1.00 82.38 183 ARG A C 1
ATOM 1470 O O . ARG A 1 183 ? -16.615 -8.987 12.161 1.00 82.38 183 ARG A O 1
ATOM 1477 N N . ASP A 1 184 ? -18.101 -10.472 12.931 1.00 85.19 184 ASP A N 1
ATOM 1478 C CA . ASP A 1 184 ? -18.910 -9.577 13.771 1.00 85.19 184 ASP A CA 1
ATOM 1479 C C . ASP A 1 184 ? -19.397 -10.297 15.048 1.00 85.19 184 ASP A C 1
ATOM 1481 O O . ASP A 1 184 ? -20.341 -9.881 15.733 1.00 85.19 184 ASP A O 1
ATOM 1485 N N . ASP A 1 185 ? -18.733 -11.409 15.350 1.00 89.44 185 ASP A N 1
ATOM 1486 C CA . ASP A 1 185 ? -19.013 -12.373 16.393 1.00 89.44 185 ASP A CA 1
ATOM 1487 C C . ASP A 1 185 ? -17.952 -12.324 17.494 1.00 89.44 185 ASP A C 1
ATOM 1489 O O . ASP A 1 185 ? -16.790 -11.981 17.278 1.00 89.44 185 ASP A O 1
ATOM 1493 N N . CYS A 1 186 ? -18.368 -12.661 18.709 1.00 89.69 186 CYS A N 1
ATOM 1494 C CA . CYS A 1 186 ? -17.483 -12.774 19.852 1.00 89.69 186 CYS A CA 1
ATOM 1495 C C . CYS A 1 186 ? -16.535 -13.976 19.670 1.00 89.69 186 CYS A C 1
ATOM 1497 O O . CYS A 1 186 ? -17.030 -15.085 19.467 1.00 89.69 186 CYS A O 1
ATOM 1499 N N . PRO A 1 187 ? -15.208 -13.814 19.831 1.00 89.50 187 PRO A N 1
ATOM 1500 C CA . PRO A 1 187 ? -14.250 -14.921 19.722 1.00 89.50 187 PRO A CA 1
ATOM 1501 C C . PRO A 1 187 ? -14.513 -16.087 20.686 1.00 89.50 187 PRO A C 1
ATOM 1503 O O . PRO A 1 187 ? -14.173 -17.224 20.377 1.00 89.50 187 PRO A O 1
ATOM 1506 N N . ILE A 1 188 ? -15.133 -15.806 21.838 1.00 88.12 188 ILE A N 1
ATOM 1507 C CA . ILE A 1 188 ? -15.390 -16.797 22.891 1.00 88.12 188 ILE A CA 1
ATOM 1508 C C . ILE A 1 188 ? -16.723 -17.515 22.655 1.00 88.12 188 ILE A C 1
ATOM 1510 O O . ILE A 1 188 ? -16.759 -18.735 22.550 1.00 88.12 188 ILE A O 1
ATOM 1514 N N . CYS A 1 189 ? -17.831 -16.774 22.541 1.00 87.06 189 CYS A N 1
ATOM 1515 C CA . CYS A 1 189 ? -19.170 -17.376 22.475 1.00 87.06 189 CYS A CA 1
ATOM 1516 C C . CYS A 1 189 ? -19.782 -17.435 21.069 1.00 87.06 189 CYS A C 1
ATOM 1518 O O . CYS A 1 189 ? -20.893 -17.933 20.916 1.00 87.06 189 CYS A O 1
ATOM 1520 N N . ARG A 1 190 ? -19.114 -16.877 20.048 1.00 87.44 190 ARG A N 1
ATOM 1521 C CA . ARG A 1 190 ? -19.601 -16.739 18.656 1.00 87.44 190 ARG A CA 1
ATOM 1522 C C . ARG A 1 190 ? -20.935 -15.992 18.496 1.00 87.44 190 ARG A C 1
ATOM 1524 O O . ARG A 1 190 ? -21.474 -15.890 17.396 1.00 87.44 190 ARG A O 1
ATOM 1531 N N . GLY A 1 191 ? -21.468 -15.421 19.575 1.00 84.38 191 GLY A N 1
ATOM 1532 C CA . GLY A 1 191 ? -22.625 -14.533 19.543 1.00 84.38 191 GLY A CA 1
ATOM 1533 C C . GLY A 1 191 ? -22.274 -13.183 18.918 1.00 84.38 191 GLY A C 1
ATOM 1534 O O . GLY A 1 191 ? -21.143 -12.713 19.033 1.00 84.38 191 GLY A O 1
ATOM 1535 N N . LYS A 1 192 ? -23.247 -12.526 18.277 1.00 83.94 192 LYS A N 1
ATOM 1536 C CA . LYS A 1 192 ? -23.061 -11.177 17.715 1.00 83.94 192 LYS A CA 1
ATOM 1537 C C . LYS A 1 192 ? -22.686 -10.190 18.822 1.00 83.94 192 LYS A C 1
ATOM 1539 O O . LYS A 1 192 ? -23.373 -10.114 19.841 1.00 83.94 192 LYS A O 1
ATOM 1544 N N . ILE A 1 193 ? -21.636 -9.398 18.603 1.00 82.25 193 ILE A N 1
ATOM 1545 C CA . ILE A 1 193 ? -21.165 -8.424 19.606 1.00 82.25 193 ILE A CA 1
ATOM 1546 C C . ILE A 1 193 ? -22.153 -7.251 19.757 1.00 82.25 193 ILE A C 1
ATOM 1548 O O . ILE A 1 193 ? -22.221 -6.638 20.820 1.00 82.25 193 ILE A O 1
ATOM 1552 N N . VAL A 1 194 ? -22.987 -6.991 18.740 1.00 69.75 194 VAL A N 1
ATOM 1553 C CA . VAL A 1 194 ? -24.126 -6.064 18.812 1.00 69.75 194 VAL A CA 1
ATOM 1554 C C . VAL A 1 194 ? -25.434 -6.836 18.738 1.00 69.75 194 VAL A C 1
ATOM 1556 O O . VAL A 1 194 ? -25.741 -7.498 17.746 1.00 69.75 194 VAL A O 1
ATOM 1559 N N . ASN A 1 195 ? -26.250 -6.689 19.775 1.00 60.38 195 ASN A N 1
ATOM 1560 C CA . ASN A 1 195 ? -27.594 -7.229 19.806 1.00 60.38 195 ASN A CA 1
ATOM 1561 C C . ASN A 1 195 ? -28.534 -6.285 19.031 1.00 60.38 195 ASN A C 1
ATOM 1563 O O . ASN A 1 195 ? -28.856 -5.191 19.500 1.00 60.38 195 ASN A O 1
ATOM 1567 N N . LYS A 1 196 ? -29.005 -6.680 17.838 1.00 47.66 196 LYS A N 1
ATOM 1568 C CA . LYS A 1 196 ? -30.231 -6.088 17.277 1.00 47.66 196 LYS A CA 1
ATOM 1569 C C . LYS A 1 196 ? -31.374 -6.558 18.174 1.00 47.66 196 LYS A C 1
ATOM 1571 O O . LYS A 1 196 ? -31.851 -7.663 17.973 1.00 47.66 196 LYS A O 1
ATOM 1576 N N . LYS A 1 197 ? -31.720 -5.754 19.190 1.00 37.75 197 LYS A N 1
ATOM 1577 C CA . LYS A 1 197 ? -32.829 -5.961 20.141 1.00 37.75 197 LYS A CA 1
ATOM 1578 C C . LYS A 1 197 ? -33.177 -7.441 20.358 1.00 37.75 197 LYS A C 1
ATOM 1580 O O . LYS A 1 197 ? -34.132 -7.942 19.774 1.00 37.75 197 LYS A O 1
ATOM 1585 N N . ARG A 1 198 ? -32.457 -8.118 21.246 1.00 38.56 198 ARG A N 1
ATOM 1586 C CA . ARG A 1 198 ? -33.053 -9.240 21.972 1.00 38.56 198 ARG A CA 1
ATOM 1587 C C . ARG A 1 198 ? -33.126 -8.850 23.442 1.00 38.56 198 ARG A C 1
ATOM 1589 O O . ARG A 1 198 ? -32.099 -8.414 23.968 1.00 38.56 198 ARG A O 1
ATOM 1596 N N . PRO A 1 199 ? -34.323 -8.873 24.053 1.00 38.59 199 PRO A N 1
ATOM 1597 C CA . PRO A 1 199 ? -34.487 -8.508 25.447 1.00 38.59 199 PRO A CA 1
ATOM 1598 C C . PRO A 1 199 ? -33.574 -9.377 26.313 1.00 38.59 199 PRO A C 1
ATOM 1600 O O . PRO A 1 199 ? -33.311 -10.540 26.014 1.00 38.59 199 PRO A O 1
ATOM 1603 N N . PHE A 1 200 ? -33.032 -8.731 27.334 1.00 38.25 200 PHE A N 1
ATOM 1604 C CA . PHE A 1 200 ? -32.169 -9.271 28.374 1.00 38.25 200 PHE A CA 1
ATOM 1605 C C . PHE A 1 200 ? -32.761 -10.595 28.900 1.00 38.25 200 PHE A C 1
ATOM 1607 O O . PHE A 1 200 ? -33.803 -10.553 29.548 1.00 38.25 200 PHE A O 1
ATOM 1614 N N . GLY A 1 201 ? -32.174 -11.761 28.585 1.00 46.56 201 GLY A N 1
ATOM 1615 C CA . GLY A 1 201 ? -32.732 -13.014 29.115 1.00 46.56 201 GLY A CA 1
ATOM 1616 C C . GLY A 1 201 ? -32.236 -14.369 28.605 1.00 46.56 201 GLY A C 1
ATOM 1617 O O . GLY A 1 201 ? -32.338 -15.316 29.367 1.00 46.56 201 GLY A O 1
ATOM 1618 N N . GLU A 1 202 ? -31.677 -14.523 27.401 1.00 48.22 202 GLU A N 1
ATOM 1619 C CA . GLU A 1 202 ? -31.374 -15.878 26.884 1.00 48.22 202 GLU A CA 1
ATOM 1620 C C . GLU A 1 202 ? -30.029 -15.948 26.154 1.00 48.22 202 GLU A C 1
ATOM 1622 O O . GLU A 1 202 ? -29.951 -15.909 24.931 1.00 48.22 202 GLU A O 1
ATOM 1627 N N . CYS A 1 203 ? -28.956 -16.059 26.937 1.00 43.78 203 CYS A N 1
ATOM 1628 C CA . CYS A 1 203 ? -27.665 -16.615 26.516 1.00 43.78 203 CYS A CA 1
ATOM 1629 C C . CYS A 1 203 ? -27.053 -17.406 27.690 1.00 43.78 203 CYS A C 1
ATOM 1631 O O . CYS A 1 203 ? -25.897 -17.209 28.052 1.00 43.78 203 CYS A O 1
ATOM 1633 N N . LEU A 1 204 ? -27.843 -18.277 28.319 1.00 46.59 204 LEU A N 1
ATOM 1634 C CA . LEU A 1 204 ? -27.345 -19.410 29.098 1.00 46.59 204 LEU A CA 1
ATOM 1635 C C . LEU A 1 204 ? -28.032 -20.645 28.526 1.00 46.59 204 LEU A C 1
ATOM 1637 O O . LEU A 1 204 ? -29.185 -20.927 28.822 1.00 46.59 204 LEU A O 1
ATOM 1641 N N . GLY A 1 205 ? -27.326 -21.315 27.625 1.00 36.81 205 GLY A N 1
ATOM 1642 C CA . GLY A 1 205 ? -27.785 -22.511 26.931 1.00 36.81 205 GLY A CA 1
ATOM 1643 C C . GLY A 1 205 ? -26.574 -23.306 26.479 1.00 36.81 205 GLY A C 1
ATOM 1644 O O . GLY A 1 205 ? -26.286 -23.399 25.291 1.00 36.81 205 GLY A O 1
ATOM 1645 N N . VAL A 1 206 ? -25.815 -23.756 27.473 1.00 33.22 206 VAL A N 1
ATOM 1646 C CA . VAL A 1 206 ? -24.779 -24.784 27.364 1.00 33.22 206 VAL A CA 1
ATOM 1647 C C . VAL A 1 206 ? -25.489 -26.117 27.087 1.00 33.22 206 VAL A C 1
ATOM 1649 O O . VAL A 1 206 ? -26.475 -26.392 27.772 1.00 33.22 206 VAL A O 1
ATOM 1652 N N . PRO A 1 207 ? -25.050 -26.940 26.124 1.00 35.62 207 PRO A N 1
ATOM 1653 C CA . PRO A 1 207 ? -25.098 -28.385 26.286 1.00 35.62 207 PRO A CA 1
ATOM 1654 C C . PRO A 1 207 ? -23.953 -28.856 27.187 1.00 35.62 207 PRO A C 1
ATOM 1656 O O . PRO A 1 207 ? -22.797 -28.440 26.936 1.00 35.62 207 PRO A O 1
#

Foldseek 3Di:
DDDDDDPPVVVVVVVVCVVVVVDDPVRVVVVVLVVCCVVCVPDDSVVVVVVVVVVVVVVVVVVVVVVVVVVVVVVVVVVVVVVVVVVVVVVCVVVVPDDPVVVVVVVVVVVVLVVLLVVLVVVCVVFKDFDDPVRPPDPDQAAPQVRHGQVPVPPQCGKIAGPPPRDIHGSNRVSVQSSDPPDQADPPQRHGSDDPDDPPDDDPDDD

Radius of gyration: 46.69 Å; chains: 1; bounding box: 96×47×109 Å

InterPro domains:
  IPR001841 Zinc finger, RING-type [PF13639] (142-190)
  IPR001841 Zinc finger, RING-type [PS50089] (143-190)
  IPR001841 Zinc finger, RING-type [SM00184] (143-189)
  IPR013083 Zinc finger, RING/FYVE/PHD-type [G3DSA:3.30.40.10] (104-195)

Secondary structure (DSSP, 8-state):
----PPPHHHHHHHHHHHHTTSS-HHHHHHHHHHHHHHH-TTS-HHHHHHHHHHHHHHHHHHHHHHHHHHHHHHHHHHHHHHHHHHHHHHHHHHTT---HHHHHHHHHHHHHHHHHHHHHHHHHHHHEEEE-TTT---S--B-TTT--BTT-TTSS--EEEETTT--EEEHHHHHHHHTSTT--B-TTT--BSS-SS--TT------

Organism: NCBI:txid265543